Protein AF-A0A150GW60-F1 (afdb_monomer)

Secondary structure (DSSP, 8-state):
------------------------S---------HHHHHHHHHHHTTEE-TT-EETTEEPPPEES-HHHHHHHHHHHHSS-HHHHHHHHHHHHHHTTSHHHH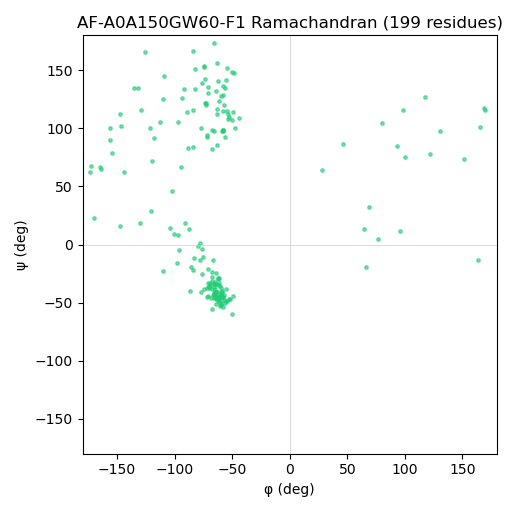HHHHSEEEEPPP------TT------------EEEEEHHHHHHTSHHHHHHHHHHHHHHHHHHHHHTTTT-----------------HHHHHHHHHTT-

Structure (mmCIF, N/CA/C/O backbone):
data_AF-A0A150GW60-F1
#
_entry.id   AF-A0A150GW60-F1
#
loop_
_atom_site.group_PDB
_atom_site.id
_atom_site.type_symbol
_atom_site.label_atom_id
_atom_site.label_alt_id
_atom_site.label_comp_id
_atom_site.label_asym_id
_atom_site.label_entity_id
_atom_site.label_seq_id
_atom_site.pdbx_PDB_ins_code
_atom_site.Cartn_x
_atom_site.Cartn_y
_atom_site.Cartn_z
_atom_site.occupancy
_atom_site.B_iso_or_equiv
_atom_site.auth_seq_id
_atom_site.auth_comp_id
_atom_site.auth_asym_id
_atom_site.auth_atom_id
_atom_site.pdbx_PDB_model_num
ATOM 1 N N . MET A 1 1 ? -28.128 27.487 -3.950 1.00 40.84 1 MET A N 1
ATOM 2 C CA . MET A 1 1 ? -26.676 27.220 -4.011 1.00 40.84 1 MET A CA 1
ATOM 3 C C . MET A 1 1 ? -26.216 27.021 -2.581 1.00 40.84 1 MET A C 1
ATOM 5 O O . MET A 1 1 ? -26.186 27.992 -1.842 1.00 40.84 1 MET A O 1
ATOM 9 N N . ALA A 1 2 ? -26.057 25.766 -2.155 1.00 41.47 2 ALA A N 1
ATOM 10 C CA . ALA A 1 2 ? -25.764 25.421 -0.766 1.00 41.47 2 ALA A CA 1
ATOM 11 C C . ALA A 1 2 ? -24.250 25.292 -0.572 1.00 41.47 2 ALA A C 1
ATOM 13 O O . ALA A 1 2 ? -23.583 24.578 -1.320 1.00 41.47 2 ALA A O 1
ATOM 14 N N . ASP A 1 3 ? -23.749 26.031 0.409 1.00 44.53 3 ASP A N 1
ATOM 15 C CA . ASP A 1 3 ? -22.351 26.166 0.790 1.00 44.53 3 ASP A CA 1
ATOM 16 C C . ASP A 1 3 ? -21.962 25.007 1.724 1.00 44.53 3 ASP A C 1
ATOM 18 O O . ASP A 1 3 ? -22.534 24.847 2.800 1.00 44.53 3 ASP A O 1
ATOM 22 N N . TRP A 1 4 ? -21.042 24.146 1.287 1.00 59.38 4 TRP A N 1
ATOM 23 C CA . TRP A 1 4 ? -20.612 22.929 1.995 1.00 59.38 4 TRP A CA 1
ATOM 24 C C . TRP A 1 4 ? -19.243 23.092 2.677 1.00 59.38 4 TRP A C 1
ATOM 26 O O . TRP A 1 4 ? -18.630 22.109 3.087 1.00 59.38 4 TRP A O 1
ATOM 36 N N . ARG A 1 5 ? -18.741 24.328 2.812 1.00 46.38 5 ARG A N 1
ATOM 37 C CA . ARG A 1 5 ? -17.384 24.608 3.318 1.00 46.38 5 ARG A CA 1
ATOM 38 C C . ARG A 1 5 ? -17.272 24.968 4.804 1.00 46.38 5 ARG A C 1
ATOM 40 O O . ARG A 1 5 ? -16.173 25.272 5.258 1.00 46.38 5 ARG A O 1
ATOM 47 N N . SER A 1 6 ? -18.334 24.862 5.600 1.00 50.84 6 SER A N 1
ATOM 48 C CA . SER A 1 6 ? -18.265 25.137 7.045 1.00 50.84 6 SER A CA 1
ATOM 49 C C . SER A 1 6 ? -18.607 23.902 7.872 1.00 50.84 6 SER A C 1
ATOM 51 O O . SER A 1 6 ? -19.766 23.654 8.185 1.00 50.84 6 SER A O 1
ATOM 53 N N . GLY A 1 7 ? -17.585 23.123 8.236 1.00 43.91 7 GLY A N 1
ATOM 54 C CA . GLY A 1 7 ? -17.763 21.956 9.105 1.00 43.91 7 GLY A CA 1
ATOM 55 C C . GLY A 1 7 ? -16.482 21.297 9.624 1.00 43.91 7 GLY A C 1
ATOM 56 O O . GLY A 1 7 ? -16.523 20.123 9.966 1.00 43.91 7 GLY A O 1
ATOM 57 N N . LEU A 1 8 ? -15.349 22.009 9.674 1.00 45.41 8 LEU A N 1
ATOM 58 C CA . LEU A 1 8 ? -14.100 21.514 10.271 1.00 45.41 8 LEU A CA 1
ATOM 59 C C . LEU A 1 8 ? -13.674 22.415 11.440 1.00 45.41 8 LEU A C 1
ATOM 61 O O . LEU A 1 8 ? -12.713 23.169 11.350 1.00 45.41 8 LEU A O 1
ATOM 65 N N . HIS A 1 9 ? -14.401 22.337 12.552 1.00 46.00 9 HIS A N 1
ATOM 66 C CA . HIS A 1 9 ? -13.887 22.779 13.843 1.00 46.00 9 HIS A CA 1
ATOM 67 C C . HIS A 1 9 ? -14.230 21.737 14.914 1.00 46.00 9 HIS A C 1
ATOM 69 O O . HIS A 1 9 ? -15.361 21.267 14.987 1.00 46.00 9 HIS A O 1
ATOM 75 N N . ASP A 1 10 ? -13.215 21.450 15.733 1.00 41.09 10 ASP A N 1
ATOM 76 C CA . ASP A 1 10 ? -13.235 20.780 17.040 1.00 41.09 10 ASP A CA 1
ATOM 77 C C . ASP A 1 10 ? -13.009 19.249 17.105 1.00 41.09 10 ASP A C 1
ATOM 79 O O . ASP A 1 10 ? -13.932 18.445 17.195 1.00 41.09 10 ASP A O 1
ATOM 83 N N . ILE A 1 11 ? -11.729 18.837 17.134 1.00 44.41 11 ILE A N 1
ATOM 84 C CA . ILE A 1 11 ? -11.274 17.499 17.589 1.00 44.41 11 ILE A CA 1
ATOM 85 C C . ILE A 1 11 ? -10.300 17.649 18.776 1.00 44.41 11 ILE A C 1
ATOM 87 O O . ILE A 1 11 ? -9.401 16.836 18.988 1.00 44.41 11 ILE A O 1
ATOM 91 N N . SER A 1 12 ? -10.456 18.712 19.564 1.00 41.88 12 SER A N 1
ATOM 92 C CA . SER A 1 12 ? -9.551 19.044 20.664 1.00 41.88 12 SER A CA 1
ATOM 93 C C . SER A 1 12 ? -10.139 18.665 22.022 1.00 41.88 12 SER A C 1
ATOM 95 O O . SER A 1 12 ? -10.107 19.491 22.925 1.00 41.88 12 SER A O 1
ATOM 97 N N . ASN A 1 13 ? -10.708 17.462 22.213 1.00 43.09 13 ASN A N 1
ATOM 98 C CA . ASN A 1 13 ? -11.078 17.044 23.578 1.00 43.09 13 ASN A CA 1
ATOM 99 C C . ASN A 1 13 ? -11.394 15.550 23.795 1.00 43.09 13 ASN A C 1
ATOM 101 O O . ASN A 1 13 ? -12.515 15.189 24.137 1.00 43.09 13 ASN A O 1
ATOM 105 N N . LEU A 1 14 ? -10.411 14.655 23.658 1.00 45.16 14 LEU A N 1
ATOM 106 C CA . LEU A 1 14 ? -10.543 13.270 24.142 1.00 45.16 14 LEU A CA 1
ATOM 107 C C . LEU A 1 14 ? -9.213 12.748 24.694 1.00 45.16 14 LEU A C 1
ATOM 109 O O . LEU A 1 14 ? -8.644 11.800 24.160 1.00 45.16 14 LEU A O 1
ATOM 113 N N . ASN A 1 15 ? -8.683 13.358 25.759 1.00 43.19 15 ASN A N 1
ATOM 114 C CA . ASN A 1 15 ? -7.691 12.645 26.565 1.00 43.19 15 ASN A CA 1
ATOM 115 C C . ASN A 1 15 ? -7.622 13.129 28.017 1.00 43.19 15 ASN A C 1
ATOM 117 O O . ASN A 1 15 ? -6.727 13.871 28.411 1.00 43.19 15 ASN A O 1
ATOM 121 N N . ALA A 1 16 ? -8.569 12.678 28.835 1.00 46.50 16 ALA A N 1
ATOM 122 C CA . ALA A 1 16 ? -8.422 12.699 30.283 1.00 46.50 16 ALA A CA 1
ATOM 123 C C . ALA A 1 16 ? -9.326 11.632 30.900 1.00 46.50 16 ALA A C 1
ATOM 125 O O . ALA A 1 16 ? -10.518 11.875 31.034 1.00 46.50 16 ALA A O 1
ATOM 126 N N . ALA A 1 17 ? -8.767 10.472 31.275 1.00 46.84 17 ALA A N 1
ATOM 127 C CA . ALA A 1 17 ? -9.145 9.740 32.493 1.00 46.84 17 ALA A CA 1
ATOM 128 C C . ALA A 1 17 ? -8.559 8.313 32.572 1.00 46.84 17 ALA A C 1
ATOM 130 O O . ALA A 1 17 ? -8.985 7.415 31.863 1.00 46.84 17 ALA A O 1
ATOM 131 N N . HIS A 1 18 ? -7.728 8.116 33.599 1.00 45.38 18 HIS A N 1
ATOM 132 C CA . HIS A 1 18 ? -7.671 6.928 34.465 1.00 45.38 18 HIS A CA 1
ATOM 133 C C . HIS A 1 18 ? -6.933 5.660 33.997 1.00 45.38 18 HIS A C 1
ATOM 135 O O . HIS A 1 18 ? -7.451 4.799 33.300 1.00 45.38 18 HIS A O 1
ATOM 141 N N . GLY A 1 19 ? -5.748 5.480 34.591 1.00 44.97 19 GLY A N 1
ATOM 142 C CA . GLY A 1 19 ? -5.041 4.203 34.673 1.00 44.97 19 GLY A CA 1
ATOM 143 C C . GLY A 1 19 ? -3.795 4.290 35.557 1.00 44.97 19 GLY A C 1
ATOM 144 O O . GLY A 1 19 ? -2.679 4.140 35.073 1.00 44.97 19 GLY A O 1
ATOM 145 N N . ARG A 1 20 ? -3.962 4.586 36.856 1.00 54.19 20 ARG A N 1
ATOM 146 C CA . ARG A 1 20 ? -2.888 4.451 37.858 1.00 54.19 20 ARG A CA 1
ATOM 147 C C . ARG A 1 20 ? -2.658 2.964 38.132 1.00 54.19 20 ARG A C 1
ATOM 149 O O . ARG A 1 20 ? -3.559 2.309 38.643 1.00 54.19 20 ARG A O 1
ATOM 156 N N . GLY A 1 21 ? -1.451 2.454 37.891 1.00 46.94 21 GLY A N 1
ATOM 157 C CA . GLY A 1 21 ? -1.086 1.145 38.427 1.00 46.94 21 GLY A CA 1
ATOM 158 C C . GLY A 1 21 ? 0.155 0.483 37.841 1.00 46.94 21 GLY A C 1
ATOM 159 O O . GLY A 1 21 ? 0.063 -0.233 36.856 1.00 46.94 21 GLY A O 1
ATOM 160 N N . ARG A 1 22 ? 1.246 0.586 38.609 1.00 50.91 22 ARG A N 1
ATOM 161 C CA . ARG A 1 22 ? 2.304 -0.422 38.806 1.00 50.91 22 ARG A CA 1
ATOM 162 C C . ARG A 1 22 ? 3.598 -0.284 37.984 1.00 50.91 22 ARG A C 1
ATOM 164 O O . ARG A 1 22 ? 3.651 -0.360 36.764 1.00 50.91 22 ARG A O 1
ATOM 171 N N . SER A 1 23 ? 4.640 -0.058 38.778 1.00 53.22 23 SER A N 1
ATOM 172 C CA . SER A 1 23 ? 6.052 0.174 38.491 1.00 53.22 23 SER A CA 1
ATOM 173 C C . SER A 1 23 ? 6.803 -1.098 38.077 1.00 53.22 23 SER A C 1
ATOM 175 O O . SER A 1 23 ? 6.468 -2.179 38.558 1.00 53.22 23 SER A O 1
ATOM 177 N N . GLY A 1 24 ? 7.879 -0.926 37.298 1.00 50.19 24 GLY A N 1
ATOM 178 C CA . GLY A 1 24 ? 9.064 -1.785 37.401 1.00 50.19 24 GLY A CA 1
ATOM 179 C C . GLY A 1 24 ? 9.485 -2.525 36.132 1.00 50.19 24 GLY A C 1
ATOM 180 O O . GLY A 1 24 ? 9.279 -3.725 36.022 1.00 50.19 24 GLY A O 1
ATOM 181 N N . GLY A 1 25 ? 10.143 -1.824 35.213 1.00 44.22 25 GLY A N 1
ATOM 182 C CA . GLY A 1 25 ? 10.885 -2.413 34.098 1.00 44.22 25 GLY A CA 1
ATOM 183 C C . GLY A 1 25 ? 11.266 -1.296 33.145 1.00 44.22 25 GLY A C 1
ATOM 184 O O . GLY A 1 25 ? 10.368 -0.610 32.665 1.00 44.22 25 GLY A O 1
ATOM 185 N N . GLY A 1 26 ? 12.566 -1.037 32.971 1.00 50.09 26 GLY A N 1
ATOM 186 C CA . GLY A 1 26 ? 13.096 0.083 32.193 1.00 50.09 26 GLY A CA 1
ATOM 187 C C . GLY A 1 26 ? 12.404 0.186 30.841 1.00 50.09 26 GLY A C 1
ATOM 188 O O . GLY A 1 26 ? 12.702 -0.570 29.923 1.00 50.09 26 GLY A O 1
ATOM 189 N N . LYS A 1 27 ? 11.438 1.102 30.746 1.00 50.84 27 LYS A N 1
ATOM 190 C CA . LYS A 1 27 ? 10.795 1.451 29.492 1.00 50.84 27 LYS A CA 1
ATOM 191 C C . LYS A 1 27 ? 11.846 2.226 28.727 1.00 50.84 27 LYS A C 1
ATOM 193 O O . LYS A 1 27 ? 11.996 3.425 28.948 1.00 50.84 27 LYS A O 1
ATOM 198 N N . SER A 1 28 ? 12.595 1.531 27.879 1.00 56.31 28 SER A N 1
ATOM 199 C CA . SER A 1 28 ? 13.237 2.156 26.734 1.00 56.31 28 SER A CA 1
ATOM 200 C C . SER A 1 28 ? 12.173 3.059 26.123 1.00 56.31 28 SER A C 1
ATOM 202 O O . SER A 1 28 ? 11.141 2.565 25.665 1.00 56.31 28 SER A O 1
ATOM 204 N N . GLN A 1 29 ? 12.342 4.377 26.255 1.00 52.41 29 GLN A N 1
ATOM 205 C CA . GLN A 1 29 ? 11.527 5.357 25.554 1.00 52.41 29 GLN A CA 1
ATOM 206 C C . GLN A 1 29 ? 11.815 5.128 24.077 1.00 52.41 29 GLN A C 1
ATOM 208 O O . GLN A 1 29 ? 12.738 5.702 23.509 1.00 52.41 29 GLN A O 1
ATOM 213 N N . GLN A 1 30 ? 11.090 4.185 23.488 1.00 57.50 30 GLN A N 1
ATOM 214 C CA . GLN A 1 30 ? 11.100 3.973 22.063 1.00 57.50 30 GLN A CA 1
ATOM 215 C C . GLN A 1 30 ? 10.535 5.270 21.494 1.00 57.50 30 GLN A C 1
ATOM 217 O O . GLN A 1 30 ? 9.430 5.681 21.865 1.00 57.50 30 GLN A O 1
ATOM 222 N N . ALA A 1 31 ? 11.361 5.974 20.719 1.00 66.56 31 ALA A N 1
ATOM 223 C CA . ALA A 1 31 ? 10.957 7.197 20.049 1.00 66.56 31 ALA A CA 1
ATOM 224 C C . ALA A 1 31 ? 9.616 6.954 19.335 1.00 66.56 31 ALA A C 1
ATOM 226 O O . ALA A 1 31 ? 9.351 5.818 18.923 1.00 66.56 31 ALA A O 1
ATOM 227 N N . PRO A 1 32 ? 8.745 7.973 19.228 1.00 75.12 32 PRO A N 1
ATOM 228 C CA . PRO A 1 32 ? 7.490 7.821 18.510 1.00 75.12 32 PRO A CA 1
ATOM 229 C C . PRO A 1 32 ? 7.793 7.299 17.103 1.00 75.12 32 PRO A C 1
ATOM 231 O O . PRO A 1 32 ? 8.434 7.987 16.315 1.00 75.12 32 PRO A O 1
ATOM 234 N N . GLN A 1 33 ? 7.378 6.060 16.833 1.00 85.50 33 GLN A N 1
ATOM 235 C CA . GLN A 1 33 ? 7.550 5.420 15.534 1.00 85.50 33 GLN A CA 1
ATOM 236 C C . GLN A 1 33 ? 6.856 6.283 14.483 1.00 85.50 33 GLN A C 1
ATOM 238 O O . GLN A 1 33 ? 5.690 6.658 14.676 1.00 85.50 33 GLN A O 1
ATOM 243 N N . SER A 1 34 ? 7.574 6.610 13.411 1.00 95.38 34 SER A N 1
ATOM 244 C CA . SER A 1 34 ? 7.022 7.380 12.298 1.00 95.38 34 SER A CA 1
ATOM 245 C C . SER A 1 34 ? 5.893 6.604 11.615 1.00 95.38 34 SER A C 1
ATOM 247 O O . SER A 1 34 ? 5.818 5.375 11.689 1.00 95.38 34 SER A O 1
ATOM 249 N N . ASP A 1 35 ? 4.992 7.314 10.941 1.00 96.06 35 ASP A N 1
ATOM 250 C CA . ASP A 1 35 ? 3.859 6.676 10.264 1.00 96.06 35 ASP A CA 1
ATOM 251 C C . ASP A 1 35 ? 4.323 5.777 9.103 1.00 96.06 35 ASP A C 1
ATOM 253 O O . ASP A 1 35 ? 3.775 4.693 8.904 1.00 96.06 35 ASP A O 1
ATOM 257 N N . ALA A 1 36 ? 5.405 6.158 8.414 1.00 95.25 36 ALA A N 1
ATOM 258 C CA . ALA A 1 36 ? 6.066 5.333 7.402 1.00 95.25 36 ALA A CA 1
ATOM 259 C C . ALA A 1 36 ? 6.604 4.013 7.987 1.00 95.25 36 ALA A C 1
ATOM 261 O O . ALA A 1 36 ? 6.326 2.939 7.455 1.00 95.25 36 ALA A O 1
ATOM 262 N N . GLU A 1 37 ? 7.313 4.061 9.120 1.00 95.00 37 GLU A N 1
ATOM 263 C CA . GLU A 1 37 ? 7.794 2.852 9.806 1.00 95.00 37 GLU A CA 1
ATOM 264 C C . GLU A 1 37 ? 6.643 1.986 10.321 1.00 95.00 37 GLU A C 1
ATOM 266 O O . GLU A 1 37 ? 6.761 0.762 10.356 1.00 95.00 37 GLU A O 1
ATOM 271 N N . LEU A 1 38 ? 5.536 2.598 10.751 1.00 95.88 38 LEU A N 1
ATOM 272 C CA . LEU A 1 38 ? 4.338 1.866 11.153 1.00 95.88 38 LEU A CA 1
ATOM 273 C C . LEU A 1 38 ? 3.744 1.105 9.962 1.00 95.88 38 LEU A C 1
ATOM 275 O O . LEU A 1 38 ? 3.407 -0.072 10.097 1.00 95.88 38 LEU A O 1
ATOM 279 N N . PHE A 1 39 ? 3.624 1.765 8.808 1.00 96.88 39 PHE A N 1
ATOM 280 C CA . PHE A 1 39 ? 3.154 1.139 7.577 1.00 96.88 39 PHE A CA 1
ATOM 281 C C . PHE A 1 39 ? 4.037 -0.056 7.189 1.00 96.88 39 PHE A C 1
ATOM 283 O O . PHE A 1 39 ? 3.518 -1.170 7.071 1.00 96.88 39 PHE A O 1
ATOM 290 N N . ILE A 1 40 ? 5.354 0.160 7.084 1.00 95.88 40 ILE A N 1
ATOM 291 C CA . ILE A 1 40 ? 6.339 -0.867 6.707 1.00 95.88 40 ILE A CA 1
ATOM 292 C C . ILE A 1 40 ? 6.311 -2.030 7.705 1.00 95.88 40 ILE A C 1
ATOM 294 O O . ILE A 1 40 ? 6.136 -3.183 7.315 1.00 95.88 40 ILE A O 1
ATOM 298 N N . GLY A 1 41 ? 6.369 -1.737 9.006 1.00 96.12 41 GLY A N 1
ATOM 299 C CA . GLY A 1 41 ? 6.359 -2.768 10.041 1.00 96.12 41 GLY A CA 1
ATOM 300 C C . GLY A 1 41 ? 5.086 -3.620 10.031 1.00 96.12 41 GLY A C 1
ATOM 301 O O . GLY A 1 41 ? 5.143 -4.818 10.303 1.00 96.12 41 GLY A O 1
ATOM 302 N N . MET A 1 42 ? 3.930 -3.044 9.681 1.00 96.88 42 MET A N 1
ATOM 303 C CA . MET A 1 42 ? 2.677 -3.799 9.581 1.00 96.88 42 MET A CA 1
ATOM 304 C C . MET A 1 42 ? 2.597 -4.685 8.334 1.00 96.88 42 MET A C 1
ATOM 306 O O . MET A 1 42 ? 2.086 -5.802 8.430 1.00 96.88 42 MET A O 1
ATOM 310 N N . ILE A 1 43 ? 3.092 -4.238 7.174 1.00 96.94 43 ILE A N 1
ATOM 311 C CA . ILE A 1 43 ? 3.116 -5.098 5.977 1.00 96.94 43 ILE A CA 1
ATOM 312 C C . ILE A 1 43 ? 4.144 -6.228 6.125 1.00 96.94 43 ILE A C 1
ATOM 314 O O . ILE A 1 43 ? 3.853 -7.365 5.751 1.00 96.94 43 ILE A O 1
ATOM 318 N N . GLU A 1 44 ? 5.289 -5.960 6.760 1.00 95.56 44 GLU A N 1
ATOM 319 C CA . GLU A 1 44 ? 6.303 -6.972 7.073 1.00 95.56 44 GLU A CA 1
ATOM 320 C C . GLU A 1 44 ? 5.784 -8.001 8.082 1.00 95.56 44 GLU A C 1
ATOM 322 O O . GLU A 1 44 ? 5.913 -9.208 7.866 1.00 95.56 44 GLU A O 1
ATOM 327 N N . ALA A 1 45 ? 5.095 -7.551 9.137 1.00 95.75 45 ALA A N 1
ATOM 328 C CA . ALA A 1 45 ? 4.406 -8.440 10.075 1.00 95.75 45 ALA A CA 1
ATOM 329 C C . ALA A 1 45 ? 3.291 -9.265 9.401 1.00 95.75 45 ALA A C 1
ATOM 331 O O . ALA A 1 45 ? 2.997 -10.384 9.828 1.00 95.75 45 ALA A O 1
ATOM 332 N N . GLY A 1 46 ? 2.692 -8.732 8.333 1.00 95.69 46 GLY A N 1
ATOM 333 C CA . GLY A 1 46 ? 1.750 -9.432 7.461 1.00 95.69 46 GLY A CA 1
ATOM 334 C C . GLY A 1 46 ? 2.397 -10.419 6.481 1.00 95.69 46 GLY A C 1
ATOM 335 O O . GLY A 1 46 ? 1.672 -11.119 5.775 1.00 95.69 46 GLY A O 1
ATOM 336 N N . GLY A 1 47 ? 3.730 -10.509 6.448 1.00 94.75 47 GLY A N 1
ATOM 337 C CA . GLY A 1 47 ? 4.483 -11.462 5.634 1.00 94.75 47 GLY A CA 1
ATOM 338 C C . GLY A 1 47 ? 4.971 -10.924 4.289 1.00 94.75 47 GLY A C 1
ATOM 339 O O . GLY A 1 47 ? 5.407 -11.729 3.465 1.00 94.75 47 GLY A O 1
ATOM 340 N N . VAL A 1 48 ? 4.903 -9.610 4.051 1.00 95.12 48 VAL A N 1
ATOM 341 C CA . VAL A 1 48 ? 5.556 -8.968 2.898 1.00 95.12 48 VAL A CA 1
ATOM 342 C C . VAL A 1 48 ? 7.056 -8.856 3.167 1.00 95.12 48 VAL A C 1
ATOM 344 O O . VAL A 1 48 ? 7.473 -8.547 4.279 1.00 95.12 48 VAL A O 1
ATOM 347 N N . ARG A 1 49 ? 7.884 -9.118 2.160 1.00 93.06 49 ARG A N 1
ATOM 348 C CA . ARG A 1 49 ? 9.345 -9.042 2.242 1.00 93.06 49 ARG A CA 1
ATOM 349 C C . ARG A 1 49 ? 9.907 -8.137 1.156 1.00 93.06 49 ARG A C 1
ATOM 351 O O . ARG A 1 49 ? 9.236 -7.789 0.186 1.00 93.06 49 ARG A O 1
ATOM 358 N N . CYS A 1 50 ? 11.174 -7.785 1.342 1.00 88.50 50 CYS A N 1
ATOM 359 C CA . CYS A 1 50 ? 11.982 -7.002 0.413 1.00 88.50 50 CYS A CA 1
ATOM 360 C C . CYS A 1 50 ? 11.508 -5.559 0.186 1.00 88.50 50 CYS A C 1
ATOM 362 O O . CYS A 1 50 ? 12.037 -4.915 -0.712 1.00 88.50 50 CYS A O 1
ATOM 364 N N . TRP A 1 51 ? 10.602 -5.004 1.004 1.00 85.81 51 TRP A N 1
ATOM 365 C CA . TRP A 1 51 ? 10.111 -3.627 0.834 1.00 85.81 51 TRP A CA 1
ATOM 366 C C . TRP A 1 51 ? 11.244 -2.590 0.740 1.00 85.81 51 TRP A C 1
ATOM 368 O O . TRP A 1 51 ? 11.270 -1.811 -0.203 1.00 85.81 51 TRP A O 1
ATOM 378 N N . GLY A 1 52 ? 12.235 -2.642 1.634 1.00 79.69 52 GLY A N 1
ATOM 379 C CA . GLY A 1 52 ? 13.397 -1.736 1.623 1.00 79.69 52 GLY A CA 1
ATOM 380 C C . GLY A 1 52 ? 14.688 -2.317 1.037 1.00 79.69 52 GLY A C 1
ATOM 381 O O . GLY A 1 52 ? 15.749 -1.728 1.214 1.00 79.69 52 GLY A O 1
ATOM 382 N N . VAL A 1 53 ? 14.645 -3.499 0.411 1.00 70.88 53 VAL A N 1
ATOM 383 C CA . VAL A 1 53 ? 15.858 -4.163 -0.088 1.00 70.88 53 VAL A CA 1
ATOM 384 C C . VAL A 1 53 ? 16.034 -3.860 -1.571 1.00 70.88 53 VAL A C 1
ATOM 386 O O . VAL A 1 53 ? 15.352 -4.435 -2.422 1.00 70.88 53 VAL A O 1
ATOM 389 N N . GLU A 1 54 ? 16.982 -2.983 -1.877 1.00 71.38 54 GLU A N 1
ATOM 390 C CA . GLU A 1 54 ? 17.497 -2.797 -3.230 1.00 71.38 54 GLU A CA 1
ATOM 391 C C . GLU A 1 54 ? 18.558 -3.864 -3.520 1.00 71.38 54 GLU A C 1
ATOM 393 O O . GLU A 1 54 ? 19.434 -4.135 -2.695 1.00 71.38 54 GLU A O 1
ATOM 398 N N . HIS A 1 55 ? 18.494 -4.499 -4.689 1.00 57.50 55 HIS A N 1
ATOM 399 C CA . HIS A 1 55 ? 19.567 -5.364 -5.180 1.00 57.50 55 HIS A CA 1
ATOM 40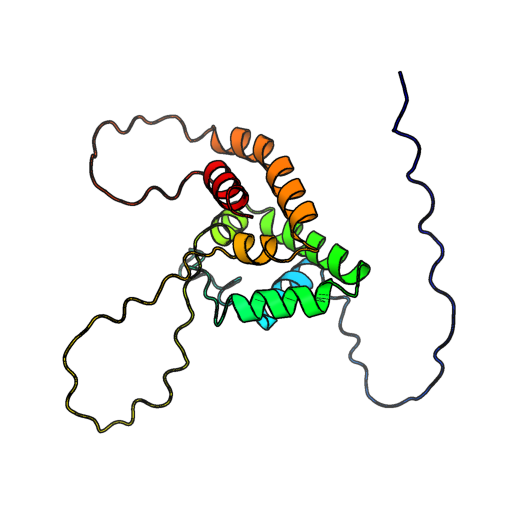0 C C . HIS A 1 55 ? 20.181 -4.702 -6.408 1.00 57.50 55 HIS A C 1
ATOM 402 O O . HIS A 1 55 ? 19.580 -4.675 -7.476 1.00 57.50 55 HIS A O 1
ATOM 408 N N . GLY A 1 56 ? 21.379 -4.135 -6.239 1.00 61.41 56 GLY A N 1
ATOM 409 C CA . GLY A 1 56 ? 22.091 -3.462 -7.329 1.00 61.41 56 GLY A CA 1
ATOM 410 C C . GLY A 1 56 ? 21.442 -2.153 -7.791 1.00 61.41 56 GLY A C 1
ATOM 411 O O . GLY A 1 56 ? 21.511 -1.843 -8.974 1.00 61.41 56 GLY A O 1
ATOM 412 N N . GLY A 1 57 ? 20.796 -1.409 -6.883 1.00 64.44 57 GLY A N 1
ATOM 413 C CA . GLY A 1 57 ? 20.127 -0.137 -7.195 1.00 64.44 57 GLY A CA 1
ATOM 414 C C . GLY A 1 57 ? 18.777 -0.286 -7.902 1.00 64.44 57 GLY A C 1
ATOM 415 O O . GLY A 1 57 ? 18.179 0.711 -8.285 1.00 64.44 57 GLY A O 1
ATOM 416 N N . VAL A 1 58 ? 18.289 -1.519 -8.071 1.00 65.69 58 VAL A N 1
ATOM 417 C CA . VAL A 1 58 ? 16.937 -1.795 -8.556 1.00 65.69 58 VAL A CA 1
ATOM 418 C C . VAL A 1 58 ? 16.127 -2.365 -7.400 1.00 65.69 58 VAL A C 1
ATOM 420 O O . VAL A 1 58 ? 16.521 -3.350 -6.760 1.00 65.69 58 VAL A O 1
ATOM 423 N N . ALA A 1 59 ? 14.987 -1.742 -7.115 1.00 74.44 59 ALA A N 1
ATOM 424 C CA . ALA A 1 59 ? 14.030 -2.265 -6.157 1.00 74.44 59 ALA A CA 1
ATOM 425 C C . ALA A 1 59 ? 13.492 -3.613 -6.675 1.00 74.44 59 ALA A C 1
ATOM 427 O O . ALA A 1 59 ? 12.821 -3.675 -7.704 1.00 74.44 59 ALA A O 1
ATOM 428 N N . GLY A 1 60 ? 13.829 -4.714 -5.993 1.00 79.69 60 GLY A N 1
ATOM 429 C CA . GLY A 1 60 ? 13.462 -6.066 -6.435 1.00 79.69 60 GLY A CA 1
ATOM 430 C C . GLY A 1 60 ? 11.949 -6.323 -6.409 1.00 79.69 60 GLY A C 1
ATOM 431 O O . GLY A 1 60 ? 11.175 -5.527 -5.886 1.00 79.69 60 GLY A O 1
ATOM 432 N N . MET A 1 61 ? 11.477 -7.463 -6.911 1.00 87.44 61 MET A N 1
ATOM 433 C CA . MET A 1 61 ? 10.052 -7.810 -6.790 1.00 87.44 61 MET A CA 1
ATOM 434 C C . MET A 1 61 ? 9.644 -7.948 -5.313 1.00 87.44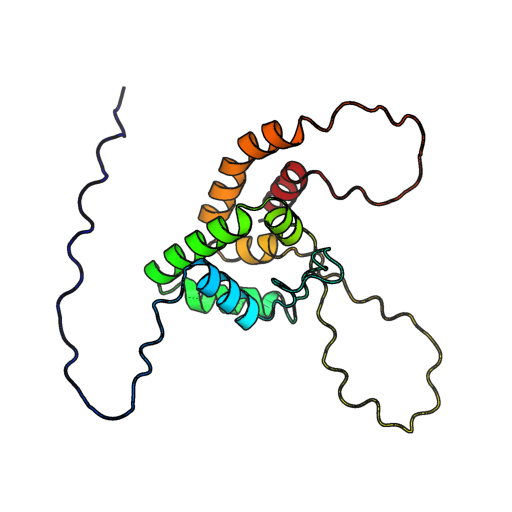 61 MET A C 1
ATOM 436 O O . MET A 1 61 ? 10.417 -8.446 -4.495 1.00 87.44 61 MET A O 1
ATOM 440 N N . LEU A 1 62 ? 8.444 -7.482 -4.955 1.00 93.12 62 LEU A N 1
ATOM 441 C CA . LEU A 1 62 ? 7.902 -7.713 -3.616 1.00 93.12 62 LEU A CA 1
ATOM 442 C C . LEU A 1 62 ? 7.527 -9.182 -3.470 1.00 93.12 62 LEU A C 1
ATOM 444 O O . LEU A 1 62 ? 6.886 -9.752 -4.352 1.00 93.12 62 LEU A O 1
ATOM 448 N N . GLU A 1 63 ? 7.889 -9.776 -2.340 1.00 93.38 63 GLU A N 1
ATOM 449 C CA . GLU A 1 63 ? 7.496 -11.143 -2.014 1.00 93.38 63 GLU A CA 1
ATOM 450 C C . GLU A 1 63 ? 6.477 -11.131 -0.882 1.00 93.38 63 GLU A C 1
ATOM 452 O O . GLU A 1 63 ? 6.567 -10.322 0.040 1.00 93.38 63 GLU A O 1
ATOM 457 N N . VAL A 1 64 ? 5.526 -12.056 -0.913 1.00 94.56 64 VAL A N 1
ATOM 458 C CA . VAL A 1 64 ? 4.550 -12.251 0.157 1.00 94.56 64 VAL A CA 1
ATOM 459 C C . VAL A 1 64 ? 4.470 -13.725 0.524 1.00 94.56 64 VAL A C 1
ATOM 461 O O . VAL A 1 64 ? 4.412 -14.590 -0.347 1.00 94.56 64 VAL A O 1
ATOM 464 N N . VAL A 1 65 ? 4.471 -14.028 1.822 1.00 93.19 65 VAL A N 1
ATOM 465 C CA . VAL A 1 65 ? 4.326 -15.411 2.312 1.00 93.19 65 VAL A CA 1
ATOM 466 C C . VAL A 1 65 ? 2.923 -15.949 2.025 1.00 93.19 65 VAL A C 1
ATOM 468 O O . VAL A 1 65 ? 2.772 -16.987 1.389 1.00 93.19 65 VAL A O 1
ATOM 471 N N . ASP A 1 66 ? 1.891 -15.237 2.483 1.00 93.88 66 ASP A N 1
ATOM 472 C CA . ASP A 1 66 ? 0.489 -15.552 2.202 1.00 93.88 66 ASP A CA 1
ATOM 473 C C . ASP A 1 66 ? -0.330 -14.244 2.120 1.00 93.88 66 ASP A C 1
ATOM 475 O O . ASP A 1 66 ? -0.551 -13.579 3.138 1.00 93.88 66 ASP A O 1
ATOM 479 N N . PRO A 1 67 ? -0.852 -13.865 0.942 1.00 94.25 67 PRO A N 1
ATOM 480 C CA . PRO A 1 67 ? -1.683 -12.670 0.793 1.00 94.25 67 PRO A CA 1
ATOM 481 C C . PRO A 1 67 ? -2.974 -12.727 1.617 1.00 94.25 67 PRO A C 1
ATOM 483 O O . PRO A 1 67 ? -3.505 -11.700 2.037 1.00 94.25 67 PRO A O 1
ATOM 486 N N . ARG A 1 68 ? -3.521 -13.921 1.882 1.00 95.06 68 ARG A N 1
ATOM 487 C CA . ARG A 1 68 ? -4.689 -14.073 2.766 1.00 95.06 68 ARG A CA 1
ATOM 488 C C . ARG A 1 68 ? -4.317 -13.803 4.218 1.00 95.06 68 ARG A C 1
ATOM 490 O O . ARG A 1 68 ? -5.158 -13.321 4.976 1.00 95.06 68 ARG A O 1
ATOM 497 N N . GLN A 1 69 ? -3.095 -14.130 4.628 1.00 95.38 69 GLN A N 1
ATOM 498 C CA . GLN A 1 69 ? -2.582 -13.790 5.951 1.00 95.38 69 GLN A CA 1
ATOM 499 C C . GLN A 1 69 ? -2.387 -12.281 6.086 1.00 95.38 69 GLN A C 1
ATOM 501 O O . GLN A 1 69 ? -2.877 -11.719 7.063 1.00 95.38 69 GLN A O 1
ATOM 506 N N . LEU A 1 70 ? -1.781 -11.626 5.089 1.00 96.88 70 LEU A N 1
ATOM 507 C CA . LEU A 1 70 ? -1.626 -10.169 5.063 1.00 96.88 70 LEU A CA 1
ATOM 508 C C . LEU A 1 70 ? -2.975 -9.459 5.233 1.00 96.88 70 LEU A C 1
ATOM 510 O O . LEU A 1 70 ? -3.122 -8.598 6.096 1.00 96.88 70 LEU A O 1
ATOM 514 N N . ARG A 1 71 ? -3.992 -9.868 4.467 1.00 96.94 71 ARG A N 1
ATOM 515 C CA . ARG A 1 71 ? -5.339 -9.283 4.554 1.00 96.94 71 ARG A CA 1
ATOM 516 C C . ARG A 1 71 ? -5.964 -9.434 5.931 1.00 96.94 71 ARG A C 1
ATOM 518 O O . ARG A 1 71 ? -6.376 -8.441 6.518 1.00 96.94 71 ARG A O 1
ATOM 525 N N . ARG A 1 72 ? -5.973 -10.657 6.473 1.00 97.31 72 ARG A N 1
ATOM 526 C CA . ARG A 1 72 ? -6.493 -10.934 7.823 1.00 97.31 72 ARG A CA 1
ATOM 527 C C . ARG A 1 72 ? -5.733 -10.154 8.896 1.00 97.31 72 ARG A C 1
ATOM 529 O O . ARG A 1 72 ? -6.342 -9.689 9.854 1.00 97.31 72 ARG A O 1
ATOM 536 N N . HIS A 1 73 ? -4.418 -10.002 8.732 1.00 97.50 73 HIS A N 1
ATOM 537 C CA . HIS A 1 73 ? -3.580 -9.222 9.635 1.00 97.50 73 HIS A CA 1
ATOM 538 C C . HIS A 1 73 ? -3.973 -7.739 9.625 1.00 97.50 73 HIS A C 1
ATOM 540 O O . HIS A 1 73 ? -4.233 -7.17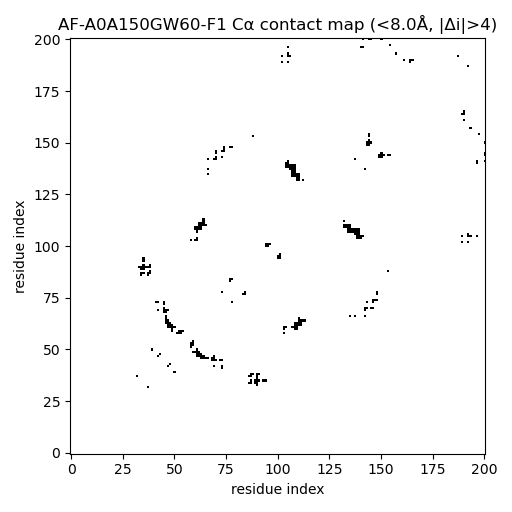0 10.685 1.00 97.50 73 HIS A O 1
ATOM 546 N N . LEU A 1 74 ? -4.069 -7.128 8.440 1.00 97.81 74 LEU A N 1
ATOM 547 C CA . LEU A 1 74 ? -4.460 -5.726 8.296 1.00 97.81 74 LEU A CA 1
ATOM 548 C C . LEU A 1 74 ? -5.891 -5.484 8.785 1.00 97.81 74 LEU A C 1
ATOM 550 O O . LEU A 1 74 ? -6.118 -4.557 9.559 1.00 97.81 74 LEU A O 1
ATOM 554 N N . GLU A 1 75 ? -6.841 -6.336 8.399 1.00 97.12 75 GLU A N 1
ATOM 555 C CA . GLU A 1 75 ? -8.237 -6.230 8.826 1.00 97.12 75 GLU A CA 1
ATOM 556 C C . GLU A 1 75 ? -8.356 -6.319 10.352 1.00 97.12 75 GLU A C 1
ATOM 558 O O . GLU A 1 75 ? -8.871 -5.398 10.983 1.00 97.12 75 GLU A O 1
ATOM 563 N N . GLY A 1 76 ? -7.777 -7.354 10.969 1.00 96.69 76 GLY A N 1
ATOM 564 C CA . GLY A 1 76 ? -7.844 -7.546 12.418 1.00 96.69 76 GLY A CA 1
ATOM 565 C C . GLY A 1 76 ? -7.188 -6.423 13.230 1.00 96.69 76 GLY A C 1
ATOM 566 O O . GLY A 1 76 ? -7.618 -6.147 14.347 1.00 96.69 76 GLY A O 1
ATOM 567 N N . ARG A 1 77 ? -6.161 -5.754 12.689 1.00 96.56 77 ARG A N 1
ATOM 568 C CA . ARG A 1 77 ? -5.458 -4.655 13.376 1.00 96.56 77 ARG A CA 1
ATOM 569 C C . ARG A 1 77 ? -6.119 -3.296 13.158 1.00 96.56 77 ARG A C 1
ATOM 571 O O . ARG A 1 77 ? -6.170 -2.497 14.088 1.00 96.56 77 ARG A O 1
ATOM 578 N N . LEU A 1 78 ? -6.596 -3.022 11.946 1.00 97.56 78 LEU A N 1
ATOM 579 C CA . LEU A 1 78 ? -7.049 -1.689 11.541 1.00 97.56 78 LEU A CA 1
ATOM 580 C C . LEU A 1 78 ? -8.565 -1.511 11.625 1.00 97.56 78 LEU A C 1
ATOM 582 O O . LEU A 1 78 ? -9.040 -0.376 11.605 1.00 97.56 78 LEU A O 1
ATOM 586 N N . GLN A 1 79 ? -9.349 -2.587 11.722 1.00 97.06 79 GLN A N 1
ATOM 587 C CA . GLN A 1 79 ? -10.805 -2.488 11.840 1.00 97.06 79 GLN A CA 1
ATOM 588 C C . GLN A 1 79 ? -11.231 -1.848 13.169 1.00 97.06 79 GLN A C 1
ATOM 590 O O . GLN A 1 79 ? -12.094 -0.969 13.170 1.00 97.06 79 GLN A O 1
ATOM 595 N N . SER A 1 80 ? -10.601 -2.234 14.282 1.00 94.69 80 SER A N 1
ATOM 596 C CA . SER A 1 80 ? -10.986 -1.797 15.632 1.00 94.69 80 SER A CA 1
ATOM 597 C C . SER A 1 80 ? -10.417 -0.442 16.056 1.00 94.69 80 SER A C 1
ATOM 599 O O . SER A 1 80 ? -10.965 0.183 16.959 1.00 94.69 80 SER A O 1
ATOM 601 N N . ASP A 1 81 ? -9.328 0.020 15.438 1.00 97.19 81 ASP A N 1
ATOM 602 C CA . ASP A 1 81 ? -8.621 1.237 15.846 1.00 97.19 81 ASP A CA 1
ATOM 603 C C . ASP A 1 81 ? -8.564 2.254 14.698 1.00 97.19 81 ASP A C 1
ATOM 605 O O . ASP A 1 81 ? -7.756 2.159 13.771 1.00 97.19 81 ASP A O 1
ATOM 609 N N . ALA A 1 82 ? -9.453 3.249 14.759 1.00 97.00 82 ALA A N 1
ATOM 610 C CA . ALA A 1 82 ? -9.534 4.301 13.750 1.00 97.00 82 ALA A CA 1
ATOM 611 C C . ALA A 1 82 ? -8.310 5.232 13.754 1.00 97.00 82 ALA A C 1
ATOM 613 O O . ALA A 1 82 ? -7.930 5.736 12.696 1.00 97.00 82 ALA A O 1
ATOM 614 N N . ALA A 1 83 ? -7.689 5.457 14.918 1.00 97.00 83 ALA A N 1
ATOM 615 C CA . ALA A 1 83 ? -6.513 6.312 1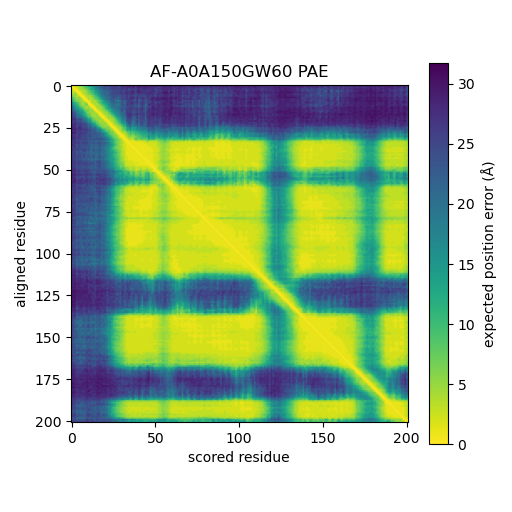5.025 1.00 97.00 83 ALA A CA 1
ATOM 616 C C . ALA A 1 83 ? -5.297 5.623 14.400 1.00 97.00 83 ALA A C 1
ATOM 618 O O . ALA A 1 83 ? -4.596 6.241 13.599 1.00 97.00 83 ALA A O 1
ATOM 619 N N . LEU A 1 84 ? -5.103 4.335 14.697 1.00 96.94 84 LEU A N 1
ATOM 620 C CA . LEU A 1 84 ? -4.070 3.509 14.078 1.00 96.94 84 LEU A CA 1
ATOM 621 C C . LEU A 1 84 ? -4.272 3.400 12.566 1.00 96.94 84 LEU A C 1
ATOM 623 O O . LEU A 1 84 ? -3.320 3.574 11.814 1.00 96.94 84 LEU A O 1
ATOM 627 N N . ARG A 1 85 ? -5.512 3.172 12.113 1.00 98.00 85 ARG A N 1
ATOM 628 C CA . ARG A 1 85 ? -5.850 3.114 10.683 1.00 98.00 85 ARG A CA 1
ATOM 629 C C . ARG A 1 85 ? -5.492 4.397 9.947 1.00 98.00 85 ARG A C 1
ATOM 631 O O . ARG A 1 85 ? -4.913 4.320 8.870 1.00 98.00 85 ARG A O 1
ATOM 638 N N . ARG A 1 86 ? -5.804 5.563 10.516 1.00 98.19 86 ARG A N 1
ATOM 639 C CA . ARG A 1 86 ? -5.430 6.853 9.923 1.00 98.19 86 ARG A CA 1
ATOM 640 C C . ARG A 1 86 ? -3.911 7.000 9.812 1.00 98.19 86 ARG A C 1
ATOM 642 O O . ARG A 1 86 ? -3.435 7.269 8.720 1.00 98.19 86 ARG A O 1
ATOM 649 N N . ARG A 1 87 ? -3.172 6.741 10.895 1.00 97.81 87 ARG A N 1
ATOM 650 C CA . ARG A 1 87 ? -1.699 6.805 10.889 1.00 97.81 87 ARG A CA 1
ATOM 651 C C . ARG A 1 87 ? -1.084 5.840 9.877 1.00 97.81 87 ARG A C 1
ATOM 653 O O . ARG A 1 87 ? -0.162 6.188 9.157 1.00 97.81 87 ARG A O 1
ATOM 660 N N . TRP A 1 88 ? -1.621 4.626 9.785 1.00 98.06 88 TRP A N 1
ATOM 661 C CA . TRP A 1 88 ? -1.169 3.640 8.806 1.00 98.06 88 TRP A CA 1
ATOM 662 C C . TRP A 1 88 ? -1.426 4.100 7.361 1.00 98.06 88 TRP A C 1
ATOM 664 O O . TRP A 1 88 ? -0.562 3.930 6.506 1.00 98.06 88 TRP A O 1
ATOM 674 N N . LEU A 1 89 ? -2.585 4.716 7.088 1.00 98.31 89 LEU A N 1
ATOM 675 C CA . LEU A 1 89 ? -2.898 5.296 5.776 1.00 98.31 89 LEU A CA 1
ATOM 676 C C . LEU A 1 89 ? -1.980 6.476 5.437 1.00 98.31 89 LEU A C 1
ATOM 678 O O . LEU A 1 89 ? -1.532 6.568 4.301 1.00 98.31 89 LEU A O 1
ATOM 682 N N . GLU A 1 90 ? -1.678 7.347 6.401 1.00 98.06 90 GLU A N 1
ATOM 683 C CA . GLU A 1 90 ? -0.701 8.433 6.236 1.00 98.06 90 GLU A CA 1
ATOM 684 C C . GLU A 1 90 ? 0.681 7.861 5.889 1.00 98.06 90 GLU A C 1
ATOM 686 O O . GLU A 1 90 ? 1.288 8.274 4.905 1.00 98.06 90 GLU A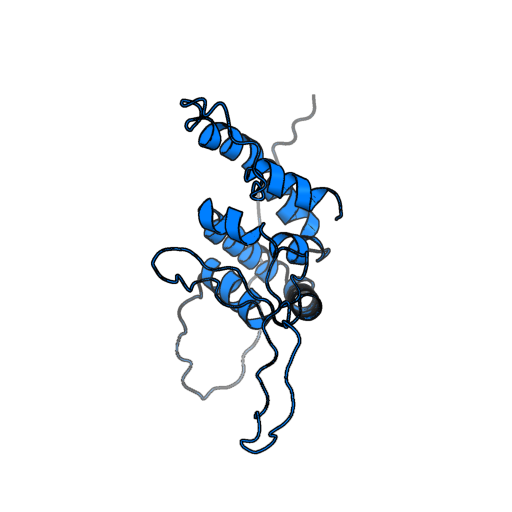 O 1
ATOM 691 N N . GLY A 1 91 ? 1.115 6.813 6.597 1.00 97.50 91 GLY A N 1
ATOM 692 C CA . GLY A 1 91 ? 2.344 6.083 6.291 1.00 97.50 91 GLY A CA 1
ATOM 693 C C . GLY A 1 91 ? 2.386 5.500 4.877 1.00 97.50 91 GLY A C 1
ATOM 694 O O . GLY A 1 91 ? 3.384 5.671 4.181 1.00 97.50 91 GLY A O 1
ATOM 695 N N . LEU A 1 92 ? 1.300 4.862 4.423 1.00 97.44 92 LEU A N 1
ATOM 696 C CA . LEU A 1 92 ? 1.178 4.363 3.046 1.00 97.44 92 LEU A CA 1
ATOM 697 C C . LEU A 1 92 ? 1.364 5.497 2.027 1.00 97.44 92 LEU A C 1
ATOM 699 O O . LEU A 1 92 ? 2.108 5.334 1.063 1.00 97.44 92 LEU A O 1
ATOM 703 N N . GLN A 1 93 ? 0.691 6.632 2.238 1.00 96.88 93 GLN A N 1
ATOM 704 C CA . GLN A 1 93 ? 0.749 7.779 1.329 1.00 96.88 93 GLN A CA 1
ATOM 705 C C . GLN A 1 93 ? 2.143 8.401 1.278 1.00 96.88 93 GLN A C 1
ATOM 707 O O . GLN A 1 93 ? 2.601 8.732 0.190 1.00 96.88 93 GLN A O 1
ATOM 712 N N . THR A 1 94 ? 2.811 8.533 2.429 1.00 96.50 94 THR A N 1
ATOM 713 C CA . THR A 1 94 ? 4.186 9.040 2.520 1.00 96.50 94 THR A CA 1
ATOM 714 C C . THR A 1 94 ? 5.166 8.117 1.809 1.00 96.50 94 THR A C 1
ATOM 716 O O . THR A 1 94 ? 5.999 8.576 1.040 1.00 96.50 94 THR A O 1
ATOM 719 N N . VAL A 1 95 ? 5.073 6.805 2.032 1.00 95.00 95 VAL A N 1
ATOM 720 C CA . VAL A 1 95 ? 6.012 5.857 1.418 1.00 95.00 95 VAL A CA 1
ATOM 721 C C . VAL A 1 95 ? 5.778 5.737 -0.093 1.00 95.00 95 VAL A C 1
ATOM 723 O O . VAL A 1 95 ? 6.733 5.622 -0.850 1.00 95.00 95 VAL A O 1
ATOM 726 N N . CYS A 1 96 ? 4.527 5.807 -0.549 1.00 95.50 96 CYS A N 1
ATOM 727 C CA . CYS A 1 96 ? 4.177 5.777 -1.973 1.00 95.50 96 CYS A CA 1
ATOM 728 C C . CYS A 1 96 ? 4.107 7.177 -2.609 1.00 95.50 96 CYS A C 1
ATOM 730 O O . CYS A 1 96 ? 3.445 7.355 -3.634 1.00 95.50 96 CYS A O 1
ATOM 732 N N . GLU A 1 97 ? 4.713 8.188 -1.983 1.00 93.62 97 GLU A N 1
ATOM 733 C CA . GLU A 1 97 ? 4.896 9.499 -2.607 1.00 93.62 97 GLU A CA 1
ATOM 734 C C . GLU A 1 97 ? 5.914 9.428 -3.746 1.00 93.62 97 GLU A C 1
ATOM 736 O O . GLU A 1 97 ? 5.729 10.089 -4.767 1.00 93.62 97 GLU A O 1
ATOM 741 N N . ASP A 1 98 ? 6.923 8.576 -3.573 1.00 91.00 98 ASP A N 1
ATOM 742 C CA . ASP A 1 98 ? 7.864 8.175 -4.606 1.00 91.00 98 ASP A CA 1
ATOM 743 C C . ASP A 1 98 ? 7.193 7.272 -5.657 1.00 91.00 98 ASP A C 1
ATOM 745 O O . ASP A 1 98 ? 6.511 6.288 -5.332 1.00 91.00 98 ASP A O 1
ATOM 749 N N . LEU A 1 99 ? 7.391 7.617 -6.932 1.00 90.50 99 LEU A N 1
ATOM 750 C CA . LEU A 1 99 ? 6.724 6.961 -8.052 1.00 90.50 99 LEU A CA 1
ATOM 751 C C . LEU A 1 99 ? 7.194 5.518 -8.228 1.00 90.50 99 LEU A C 1
ATOM 753 O O . LEU A 1 99 ? 6.369 4.647 -8.511 1.00 90.50 99 LEU A O 1
ATOM 757 N N . ASP A 1 100 ? 8.483 5.254 -8.020 1.00 90.06 100 ASP A N 1
ATOM 758 C CA . ASP A 1 100 ? 9.058 3.917 -8.156 1.00 90.06 100 ASP A CA 1
ATOM 759 C C . ASP A 1 100 ? 8.496 2.974 -7.090 1.00 90.06 100 ASP A C 1
ATOM 761 O O . ASP A 1 100 ? 8.096 1.841 -7.381 1.00 90.06 100 ASP A O 1
ATOM 765 N N . THR A 1 101 ? 8.362 3.470 -5.861 1.00 92.62 101 THR A N 1
ATOM 766 C CA . THR A 1 101 ? 7.752 2.732 -4.753 1.00 92.62 101 THR A CA 1
ATOM 767 C C . THR A 1 101 ? 6.270 2.445 -5.004 1.00 92.62 101 THR A C 1
ATOM 769 O O . THR A 1 101 ? 5.814 1.312 -4.803 1.00 92.62 101 THR A O 1
ATOM 772 N N . LEU A 1 102 ? 5.509 3.427 -5.502 1.00 94.69 102 LEU A N 1
ATOM 773 C CA . LEU A 1 102 ? 4.111 3.225 -5.890 1.00 94.69 102 LEU A CA 1
ATOM 774 C C . LEU A 1 102 ? 3.985 2.215 -7.039 1.00 94.69 102 LEU A C 1
ATOM 776 O O . LEU A 1 102 ? 3.174 1.289 -6.959 1.00 94.69 102 LEU A O 1
ATOM 780 N N . HIS A 1 103 ? 4.792 2.366 -8.091 1.00 92.62 103 HIS A N 1
ATOM 781 C CA . HIS A 1 103 ? 4.828 1.457 -9.234 1.00 92.62 103 HIS A CA 1
ATOM 782 C C . HIS A 1 103 ? 5.086 0.021 -8.772 1.00 92.62 103 HIS A C 1
ATOM 784 O O . HIS A 1 103 ? 4.315 -0.888 -9.082 1.00 92.62 103 HIS A O 1
ATOM 790 N N . ARG A 1 104 ? 6.097 -0.173 -7.926 1.00 93.06 104 ARG A N 1
ATOM 791 C CA . ARG A 1 104 ? 6.432 -1.467 -7.336 1.00 93.06 104 ARG A CA 1
ATOM 792 C C . ARG A 1 104 ? 5.284 -2.072 -6.526 1.00 93.06 104 ARG A C 1
ATOM 794 O O . ARG A 1 104 ? 5.035 -3.271 -6.633 1.00 93.06 104 ARG A O 1
ATOM 801 N N . ALA A 1 105 ? 4.564 -1.270 -5.742 1.00 95.56 105 ALA A N 1
ATOM 802 C CA . ALA A 1 105 ? 3.421 -1.738 -4.955 1.00 95.56 105 ALA A CA 1
ATOM 803 C C . ALA A 1 105 ? 2.217 -2.168 -5.821 1.00 95.56 105 ALA A C 1
ATOM 805 O O . ALA A 1 105 ? 1.377 -2.956 -5.368 1.00 95.56 105 ALA A O 1
ATOM 806 N N . LEU A 1 106 ? 2.125 -1.650 -7.051 1.00 95.00 106 LEU A N 1
ATOM 807 C CA . LEU A 1 106 ? 1.084 -1.969 -8.032 1.00 95.00 106 LEU A CA 1
ATOM 808 C C . LEU A 1 106 ? 1.399 -3.216 -8.871 1.00 95.00 106 LEU A C 1
ATOM 810 O O . LEU A 1 106 ? 0.480 -3.797 -9.456 1.00 95.00 106 LEU A O 1
ATOM 814 N N . LEU A 1 107 ? 2.663 -3.641 -8.930 1.00 93.56 107 LEU A N 1
ATOM 815 C CA . LEU A 1 107 ? 3.065 -4.848 -9.646 1.00 93.56 107 LEU A CA 1
ATOM 816 C C . LEU A 1 107 ? 2.654 -6.127 -8.890 1.00 93.56 107 LEU A C 1
ATOM 818 O O . LEU A 1 107 ? 2.531 -6.115 -7.660 1.00 93.56 107 LEU A O 1
ATOM 822 N N . PRO A 1 108 ? 2.436 -7.251 -9.602 1.00 93.00 108 PRO A N 1
ATOM 823 C CA . PRO A 1 108 ? 2.173 -8.540 -8.970 1.00 93.00 108 PRO A CA 1
ATOM 824 C C . PRO A 1 108 ? 3.306 -8.955 -8.026 1.00 93.00 108 PRO A C 1
ATOM 826 O O . PRO A 1 108 ? 4.482 -8.864 -8.374 1.00 93.00 108 PRO A O 1
ATOM 829 N N . MET A 1 109 ? 2.950 -9.460 -6.846 1.00 93.50 109 MET A N 1
ATOM 830 C CA . MET A 1 109 ? 3.928 -9.970 -5.885 1.00 93.50 109 MET A CA 1
ATOM 831 C C . MET A 1 109 ? 4.348 -11.411 -6.214 1.00 93.50 109 MET A C 1
ATOM 833 O O . MET A 1 109 ? 3.565 -12.218 -6.734 1.00 93.50 109 MET A O 1
ATOM 837 N N . ALA A 1 110 ? 5.579 -11.758 -5.841 1.00 92.00 110 ALA A N 1
ATOM 838 C CA . ALA A 1 110 ? 6.042 -13.139 -5.768 1.00 92.00 110 ALA A CA 1
ATOM 839 C C . ALA A 1 110 ? 5.426 -13.829 -4.555 1.00 92.00 110 ALA A C 1
ATOM 841 O O . ALA A 1 110 ? 5.349 -13.234 -3.479 1.00 92.00 110 ALA A O 1
ATOM 842 N N . LEU A 1 111 ? 5.076 -15.106 -4.679 1.00 89.50 111 LEU A N 1
ATOM 843 C CA . LEU A 1 111 ? 4.934 -15.932 -3.487 1.00 89.50 111 LEU A CA 1
ATOM 844 C C . LEU A 1 111 ? 6.329 -16.253 -2.954 1.00 89.50 111 LEU A C 1
ATOM 846 O O . LEU A 1 111 ? 7.151 -16.830 -3.668 1.00 89.50 111 LEU A O 1
ATOM 850 N N . ALA A 1 112 ? 6.588 -15.872 -1.704 1.00 87.12 112 ALA A N 1
ATOM 851 C CA . ALA A 1 112 ? 7.830 -16.219 -1.037 1.00 87.12 112 ALA A CA 1
ATOM 852 C C . ALA A 1 112 ? 7.933 -17.746 -0.984 1.00 87.12 112 ALA A C 1
ATOM 854 O O . ALA A 1 112 ? 7.006 -18.424 -0.528 1.00 87.12 112 ALA A O 1
ATOM 855 N N . ALA A 1 113 ? 9.057 -18.292 -1.449 1.00 81.56 113 ALA A N 1
ATOM 856 C CA . ALA A 1 113 ? 9.281 -19.725 -1.360 1.00 81.56 113 ALA A CA 1
ATOM 857 C C . ALA A 1 113 ? 9.168 -20.153 0.115 1.00 81.56 113 ALA A C 1
ATOM 859 O O . ALA A 1 113 ? 9.721 -19.472 0.995 1.00 81.56 113 ALA A O 1
ATOM 860 N N . PRO A 1 114 ? 8.454 -21.255 0.418 1.00 75.25 114 PRO A N 1
ATOM 861 C CA . PRO A 1 114 ? 8.470 -21.794 1.767 1.00 75.25 114 PRO A CA 1
ATOM 862 C C . PRO A 1 114 ? 9.933 -22.041 2.153 1.00 75.25 114 PRO A C 1
ATOM 864 O O . PRO A 1 114 ? 10.718 -22.444 1.289 1.00 75.25 114 PRO A O 1
ATOM 867 N N . PRO A 1 115 ? 10.330 -21.785 3.414 1.00 70.00 115 PRO A N 1
ATOM 868 C CA . PRO A 1 115 ? 11.686 -22.085 3.843 1.00 70.00 115 PRO A CA 1
ATOM 869 C C . PRO A 1 115 ? 11.927 -23.558 3.535 1.00 70.00 115 PRO A C 1
ATOM 871 O O . PRO A 1 115 ? 11.209 -24.408 4.057 1.00 70.00 115 PRO A O 1
ATOM 874 N N . SER A 1 116 ? 12.859 -23.849 2.626 1.00 63.16 116 SER A N 1
ATOM 875 C CA . SER A 1 116 ? 13.168 -25.212 2.210 1.00 63.16 116 SER A CA 1
ATOM 876 C C . SER A 1 116 ? 13.591 -25.986 3.450 1.00 63.16 116 SER A C 1
ATOM 878 O O . SER A 1 116 ? 14.716 -25.845 3.931 1.00 63.16 116 SER A O 1
ATOM 880 N N . VAL A 1 117 ? 12.655 -26.735 4.032 1.00 58.59 117 VAL A N 1
ATOM 881 C CA . VAL A 1 117 ? 12.871 -27.475 5.269 1.00 58.59 117 VAL A CA 1
ATOM 882 C C . VAL A 1 117 ? 13.781 -28.634 4.905 1.00 58.59 117 VAL A C 1
ATOM 884 O O . VAL A 1 117 ? 13.312 -29.652 4.416 1.00 58.59 117 VAL A O 1
ATOM 887 N N . GLY A 1 118 ? 15.088 -28.420 5.050 1.00 51.88 118 GLY A N 1
ATOM 888 C CA . GLY A 1 118 ? 16.128 -29.432 4.932 1.00 51.88 118 GLY A CA 1
ATOM 889 C C . GLY A 1 118 ? 15.975 -30.339 3.717 1.00 51.88 118 GLY A C 1
ATOM 890 O O . GLY A 1 118 ? 15.477 -31.456 3.838 1.00 51.88 118 GLY A O 1
ATOM 891 N N . SER A 1 119 ? 16.513 -29.919 2.571 1.00 50.09 119 SER A N 1
ATOM 892 C CA . SER A 1 119 ? 17.022 -30.884 1.598 1.00 50.09 119 SER A CA 1
ATOM 893 C C . SER A 1 119 ? 18.056 -31.736 2.332 1.00 50.09 119 SER A C 1
ATOM 895 O O . SER A 1 119 ? 19.207 -31.333 2.491 1.00 50.09 119 SER A O 1
ATOM 897 N N . VAL A 1 120 ? 17.621 -32.865 2.886 1.00 59.41 120 VAL A N 1
ATOM 898 C CA . VAL A 1 120 ? 18.499 -33.821 3.551 1.00 59.41 120 VAL A CA 1
ATOM 899 C C . VAL A 1 120 ? 19.549 -34.227 2.514 1.00 59.41 120 VAL A C 1
ATOM 901 O O . VAL A 1 120 ? 19.170 -34.711 1.440 1.00 59.41 120 VAL A O 1
ATOM 904 N N . PRO A 1 121 ? 20.848 -33.999 2.769 1.00 52.62 121 PRO A N 1
ATOM 905 C CA . PRO A 1 121 ? 21.896 -34.378 1.835 1.00 52.62 121 PRO A CA 1
ATOM 906 C C . PRO A 1 121 ? 21.935 -35.908 1.774 1.00 52.62 121 PRO A C 1
ATOM 908 O O . PRO A 1 121 ? 22.463 -36.560 2.669 1.00 52.62 121 PRO A O 1
ATOM 911 N N . GLY A 1 122 ? 21.300 -36.492 0.757 1.00 56.56 122 GLY A N 1
ATOM 912 C CA . GLY A 1 122 ? 21.251 -37.948 0.598 1.00 56.56 122 GLY A CA 1
ATOM 913 C C . GLY A 1 122 ? 20.195 -38.499 -0.359 1.00 56.56 122 GLY A C 1
ATOM 914 O O . GLY A 1 122 ? 20.301 -39.660 -0.743 1.00 56.56 122 GLY A O 1
ATOM 915 N N . SER A 1 123 ? 19.202 -37.716 -0.792 1.00 49.25 123 SER A N 1
ATOM 916 C CA . SER A 1 123 ? 18.207 -38.210 -1.757 1.00 49.25 123 SER A CA 1
ATOM 917 C C . SER A 1 123 ? 18.678 -37.981 -3.199 1.00 49.25 123 SER A C 1
ATOM 919 O O . SER A 1 123 ? 18.361 -36.983 -3.843 1.00 49.25 123 SER A O 1
ATOM 921 N N . ALA A 1 124 ? 19.513 -38.898 -3.688 1.00 58.41 124 ALA A N 1
ATOM 922 C CA . ALA A 1 124 ? 19.920 -38.968 -5.085 1.00 58.41 124 ALA A CA 1
ATOM 923 C C . ALA A 1 124 ? 18.782 -39.581 -5.919 1.00 58.41 124 ALA A C 1
ATOM 925 O O . ALA A 1 124 ? 18.607 -40.796 -5.930 1.00 58.41 124 ALA A O 1
ATOM 926 N N . GLY A 1 125 ? 18.001 -38.751 -6.611 1.00 52.53 125 GLY A N 1
ATOM 927 C CA . GLY A 1 125 ? 17.019 -39.243 -7.582 1.00 52.53 125 GLY A CA 1
ATOM 928 C C . GLY A 1 125 ? 15.814 -38.331 -7.754 1.00 52.53 125 GLY A C 1
ATOM 929 O O . GLY A 1 125 ? 14.726 -38.652 -7.296 1.00 52.53 125 GLY A O 1
ATOM 930 N N . GLY A 1 126 ? 15.997 -37.199 -8.431 1.00 52.91 126 GLY A N 1
ATOM 931 C CA . GLY A 1 126 ? 14.903 -36.288 -8.757 1.00 52.91 126 GLY A CA 1
ATOM 932 C C . GLY A 1 126 ? 15.308 -35.299 -9.839 1.00 52.91 126 GLY A C 1
ATOM 933 O O . GLY A 1 126 ? 15.441 -34.109 -9.580 1.00 52.91 126 GLY A O 1
ATOM 934 N N . MET A 1 127 ? 15.575 -35.799 -11.047 1.00 53.34 127 MET A N 1
ATOM 935 C CA . MET A 1 127 ? 15.679 -34.949 -12.230 1.00 53.34 127 MET A CA 1
ATOM 936 C C . MET A 1 127 ? 14.280 -34.478 -12.629 1.00 53.34 127 MET A C 1
ATOM 938 O O . MET A 1 127 ? 13.432 -35.295 -12.973 1.00 53.34 127 MET A O 1
ATOM 942 N N . GLY A 1 128 ? 14.096 -33.161 -12.675 1.00 47.38 128 GLY A N 1
ATOM 943 C CA . GLY A 1 128 ? 13.176 -32.541 -13.622 1.00 47.38 128 GLY A CA 1
ATOM 944 C C . GLY A 1 128 ? 11.997 -31.795 -13.011 1.00 47.38 128 GLY A C 1
ATOM 945 O O . GLY A 1 128 ? 11.193 -32.352 -12.274 1.00 47.38 128 GLY A O 1
ATOM 946 N N . GLY A 1 129 ? 11.858 -30.543 -13.440 1.00 45.31 129 GLY A N 1
ATOM 947 C CA . GLY A 1 129 ? 10.587 -29.827 -13.423 1.00 45.31 129 GLY A CA 1
ATOM 948 C C . GLY A 1 129 ? 10.718 -28.460 -12.787 1.00 45.31 129 GLY A C 1
ATOM 949 O O . GLY A 1 129 ? 10.706 -28.351 -11.568 1.00 45.31 129 GLY A O 1
ATOM 950 N N . GLY A 1 130 ? 10.857 -27.427 -13.621 1.00 47.25 130 GLY A N 1
ATOM 951 C CA . GLY A 1 130 ? 10.977 -26.039 -13.196 1.00 47.25 130 GLY A CA 1
ATOM 952 C C . GLY A 1 130 ? 9.888 -25.665 -12.199 1.00 47.25 130 GLY A C 1
ATOM 953 O O . GLY A 1 130 ? 8.706 -25.627 -12.538 1.00 47.25 130 GLY A O 1
ATOM 954 N N . GLY A 1 131 ? 10.305 -25.386 -10.965 1.00 45.94 131 GLY A N 1
ATOM 955 C CA . GLY A 1 131 ? 9.467 -24.739 -9.972 1.00 45.94 131 GLY A CA 1
ATOM 956 C C . GLY A 1 131 ? 9.217 -23.311 -10.427 1.00 45.94 131 GLY A C 1
ATOM 957 O O . GLY A 1 131 ? 9.932 -22.401 -10.019 1.00 45.94 131 GLY A O 1
ATOM 958 N N . GLY A 1 132 ? 8.240 -23.133 -11.317 1.00 46.78 132 GLY A N 1
ATOM 959 C CA . GLY A 1 132 ? 7.653 -21.835 -11.599 1.00 46.78 132 GLY A CA 1
ATOM 960 C C . GLY A 1 132 ? 7.110 -21.304 -10.284 1.00 46.78 132 GLY A C 1
ATOM 961 O O . GLY A 1 132 ? 6.050 -21.740 -9.837 1.00 46.78 132 GLY A O 1
ATOM 962 N N . GLY A 1 133 ? 7.886 -20.439 -9.627 1.00 54.06 133 GLY A N 1
ATOM 963 C CA . GLY A 1 133 ? 7.452 -19.722 -8.440 1.00 54.06 133 GLY A CA 1
ATOM 964 C C . GLY A 1 133 ? 6.137 -19.045 -8.785 1.00 54.06 133 GLY A C 1
ATOM 965 O O . GLY A 1 133 ? 6.105 -18.170 -9.648 1.00 54.06 133 GLY A O 1
ATOM 966 N N . GLY A 1 134 ? 5.042 -19.534 -8.202 1.00 57.38 134 GLY A N 1
ATOM 967 C CA . GLY A 1 134 ? 3.711 -19.052 -8.532 1.00 57.38 134 GLY A CA 1
ATOM 968 C C . GLY A 1 134 ? 3.655 -17.553 -8.276 1.00 57.38 134 GLY A C 1
ATOM 969 O O . GLY A 1 134 ? 3.801 -17.115 -7.136 1.00 57.38 134 GLY A O 1
ATOM 970 N N . SER A 1 135 ? 3.475 -16.754 -9.328 1.00 64.81 135 SER A N 1
ATOM 971 C CA . SER A 1 135 ? 3.095 -15.359 -9.136 1.00 64.81 135 SER A CA 1
ATOM 972 C C . SER A 1 135 ? 1.721 -15.363 -8.486 1.00 64.81 135 SER A C 1
ATOM 974 O O . SER A 1 135 ? 0.817 -16.073 -8.934 1.00 64.81 135 SER A O 1
ATOM 976 N N . CYS A 1 136 ? 1.556 -14.583 -7.422 1.00 71.19 136 CYS A N 1
ATOM 977 C CA . CYS A 1 136 ? 0.278 -14.518 -6.736 1.00 71.19 136 CYS A CA 1
ATOM 978 C C . CYS A 1 136 ? -0.820 -13.879 -7.612 1.00 71.19 136 CYS A C 1
ATOM 980 O O . CYS A 1 136 ? -1.996 -13.933 -7.262 1.00 71.19 136 CYS A O 1
ATOM 982 N N . GLY A 1 137 ? -0.471 -13.228 -8.728 1.00 83.38 137 GLY A N 1
ATOM 983 C CA . GLY A 1 137 ? -1.396 -12.428 -9.541 1.00 83.38 137 GLY A CA 1
ATOM 984 C C . GLY A 1 137 ? -1.930 -11.171 -8.831 1.00 83.38 137 GLY A C 1
ATOM 985 O O . GLY A 1 137 ? -2.373 -10.235 -9.494 1.00 83.38 137 GLY A O 1
ATOM 986 N N . ASP A 1 138 ? -1.850 -11.124 -7.500 1.00 91.00 138 ASP A N 1
ATOM 987 C CA . ASP A 1 138 ? -2.212 -9.993 -6.659 1.00 91.00 138 ASP A CA 1
ATOM 988 C C . ASP A 1 138 ? -0.999 -9.092 -6.397 1.00 91.00 138 ASP A C 1
ATOM 990 O O . ASP A 1 138 ? 0.092 -9.550 -6.045 1.00 91.00 138 ASP A O 1
ATOM 994 N N . SER A 1 139 ? -1.216 -7.787 -6.548 1.00 95.38 139 SER A N 1
ATOM 995 C CA . SER A 1 139 ? -0.300 -6.738 -6.100 1.00 95.38 139 SER A CA 1
ATOM 996 C C . SER A 1 139 ? -0.519 -6.420 -4.618 1.00 95.38 139 SER A C 1
ATOM 998 O O . SER A 1 139 ? -1.541 -6.803 -4.028 1.00 95.38 139 SER A O 1
ATOM 1000 N N . LEU A 1 140 ? 0.411 -5.686 -3.999 1.00 96.44 140 LEU A N 1
ATOM 1001 C CA . LEU A 1 140 ? 0.232 -5.233 -2.618 1.00 96.44 140 LEU A CA 1
ATOM 1002 C C . LEU A 1 140 ? -0.998 -4.325 -2.502 1.00 96.44 140 LEU A C 1
ATOM 1004 O O . LEU A 1 140 ? -1.832 -4.519 -1.615 1.00 96.44 140 LEU A O 1
ATOM 1008 N N . ILE A 1 141 ? -1.139 -3.371 -3.426 1.00 97.19 141 ILE A N 1
ATOM 1009 C CA . ILE A 1 141 ? -2.285 -2.457 -3.460 1.00 97.19 141 ILE A CA 1
ATOM 1010 C C . ILE A 1 141 ? -3.597 -3.232 -3.593 1.00 97.19 141 ILE A C 1
ATOM 1012 O O . ILE A 1 141 ? -4.556 -2.926 -2.888 1.00 97.19 141 ILE A O 1
ATOM 1016 N N . ARG A 1 142 ? -3.643 -4.289 -4.413 1.00 96.06 142 ARG A N 1
ATOM 1017 C CA . ARG A 1 142 ? -4.835 -5.141 -4.531 1.00 96.06 142 ARG A CA 1
ATOM 1018 C C . ARG A 1 142 ? -5.168 -5.864 -3.231 1.00 96.06 142 ARG A C 1
ATOM 1020 O O . ARG A 1 142 ? -6.334 -5.923 -2.841 1.00 96.06 142 ARG A O 1
ATOM 1027 N N . CYS A 1 143 ? -4.155 -6.368 -2.527 1.00 96.25 143 CYS A N 1
ATOM 1028 C CA . CYS A 1 143 ? -4.348 -6.971 -1.210 1.00 96.25 143 CYS A CA 1
ATOM 1029 C C . CYS A 1 143 ? -4.939 -5.960 -0.219 1.00 96.25 143 CYS A C 1
ATOM 1031 O O . CYS A 1 143 ? -5.912 -6.281 0.463 1.00 96.25 143 CYS A O 1
ATOM 1033 N N . ILE A 1 144 ? -4.410 -4.734 -0.187 1.00 97.19 144 ILE A N 1
ATOM 1034 C CA . ILE A 1 144 ? -4.895 -3.648 0.677 1.00 97.19 144 ILE A CA 1
ATOM 1035 C C . ILE A 1 144 ? -6.332 -3.246 0.317 1.00 97.19 144 ILE A C 1
ATOM 1037 O O . ILE A 1 144 ? -7.169 -3.128 1.208 1.00 97.19 144 ILE A O 1
ATOM 1041 N N . LEU A 1 145 ? -6.645 -3.084 -0.973 1.00 97.50 145 LEU A N 1
ATOM 1042 C CA . LEU A 1 145 ? -7.980 -2.693 -1.440 1.00 97.50 145 LEU A CA 1
ATOM 1043 C C . LEU A 1 145 ? -9.057 -3.731 -1.114 1.00 97.50 145 LEU A C 1
ATOM 1045 O O . LEU A 1 145 ? -10.220 -3.374 -0.980 1.00 97.50 145 LEU A O 1
ATOM 1049 N N . SER A 1 146 ? -8.686 -4.999 -0.943 1.00 96.44 146 SER A N 1
ATOM 1050 C CA . SER A 1 146 ? -9.635 -6.032 -0.515 1.00 96.44 146 SER A CA 1
ATOM 1051 C C . SER A 1 146 ? -9.928 -6.042 0.994 1.00 96.44 146 SER A C 1
ATOM 1053 O O . SER A 1 146 ? -10.736 -6.847 1.452 1.00 96.44 146 SER A O 1
ATOM 1055 N N . VAL A 1 147 ? -9.299 -5.157 1.778 1.00 97.00 147 VAL A N 1
ATOM 1056 C CA . VAL A 1 147 ? -9.650 -4.921 3.184 1.00 97.00 147 VAL A CA 1
ATOM 1057 C C . VAL A 1 147 ? -10.715 -3.825 3.242 1.00 97.00 147 VAL A C 1
ATOM 1059 O O . VAL A 1 147 ? -10.443 -2.664 2.935 1.00 97.00 147 VAL A O 1
ATOM 1062 N N . ALA A 1 148 ? -11.926 -4.173 3.685 1.00 96.69 148 ALA A N 1
ATOM 1063 C CA . ALA A 1 148 ? -13.104 -3.304 3.588 1.00 96.69 148 ALA A CA 1
ATOM 1064 C C . ALA A 1 148 ? -12.916 -1.910 4.221 1.00 96.69 148 ALA A C 1
ATOM 1066 O O . ALA A 1 148 ? -13.361 -0.907 3.668 1.00 96.69 148 ALA A O 1
ATOM 1067 N N . CYS A 1 149 ? -12.221 -1.813 5.362 1.00 97.06 149 CYS A N 1
ATOM 1068 C CA . CYS A 1 149 ? -11.986 -0.528 6.031 1.00 97.06 149 CYS A CA 1
ATOM 1069 C C . CYS A 1 149 ? -10.919 0.355 5.351 1.00 97.06 149 CYS A C 1
ATOM 1071 O O . CYS A 1 149 ? -10.788 1.525 5.716 1.00 97.06 149 CYS A O 1
ATOM 1073 N N . LEU A 1 150 ? -10.172 -0.185 4.382 1.00 97.75 150 LEU A N 1
ATOM 1074 C CA . LEU A 1 150 ? -9.117 0.505 3.633 1.00 97.75 150 LEU A CA 1
ATOM 1075 C C . LEU A 1 150 ? -9.503 0.770 2.175 1.00 97.75 150 LEU A C 1
ATOM 1077 O O . LEU A 1 150 ? -8.963 1.697 1.577 1.00 97.75 150 LEU A O 1
ATOM 1081 N N . GLN A 1 151 ? -10.444 0.005 1.616 1.00 96.50 151 GLN A N 1
ATOM 1082 C CA . GLN A 1 151 ? -10.841 0.084 0.210 1.00 96.50 151 GLN A CA 1
ATOM 1083 C C . GLN A 1 151 ? -11.156 1.519 -0.233 1.00 96.50 151 GLN A C 1
ATOM 1085 O O . GLN A 1 151 ? -10.484 2.058 -1.108 1.00 96.50 151 GLN A O 1
ATOM 1090 N N . THR A 1 152 ? -12.136 2.165 0.404 1.00 97.62 152 THR A N 1
ATOM 1091 C CA . THR A 1 152 ? -12.566 3.526 0.050 1.00 97.62 152 THR A CA 1
ATOM 1092 C C . THR A 1 152 ? -11.456 4.575 0.186 1.00 97.62 152 THR A C 1
ATOM 1094 O O . THR A 1 152 ? -11.226 5.297 -0.787 1.00 97.62 152 THR A O 1
ATOM 1097 N N . PRO A 1 153 ? -10.749 4.709 1.332 1.00 97.81 153 PRO A N 1
ATOM 1098 C CA . PRO A 1 153 ? -9.715 5.735 1.461 1.00 97.81 153 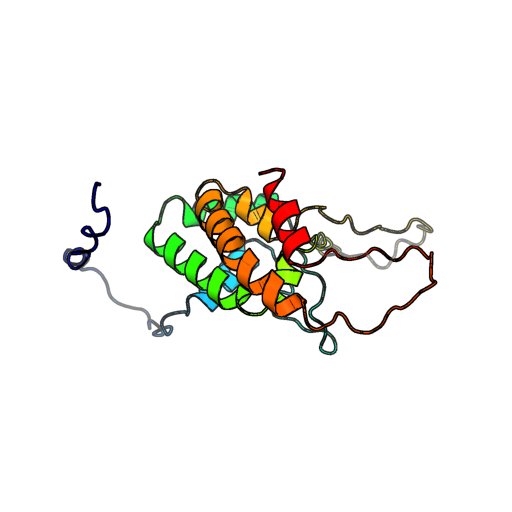PRO A CA 1
ATOM 1099 C C . PRO A 1 153 ? -8.535 5.515 0.507 1.00 97.81 153 PRO A C 1
ATOM 1101 O O . PRO A 1 153 ? -8.042 6.484 -0.066 1.00 97.81 153 PRO A O 1
ATOM 1104 N N . VAL A 1 154 ? -8.113 4.266 0.282 1.00 97.69 154 VAL A N 1
ATOM 1105 C CA . VAL A 1 154 ? -7.000 3.963 -0.631 1.00 97.69 154 VAL A CA 1
ATOM 1106 C C . VAL A 1 154 ? -7.411 4.190 -2.085 1.00 97.69 154 VAL A C 1
ATOM 1108 O O . VAL A 1 154 ? -6.679 4.848 -2.818 1.00 97.69 154 VAL A O 1
ATOM 1111 N N . ALA A 1 155 ? -8.599 3.738 -2.500 1.00 97.50 155 ALA A N 1
ATOM 1112 C CA . ALA A 1 155 ? -9.106 3.984 -3.850 1.00 97.50 155 ALA A CA 1
ATOM 1113 C C . ALA A 1 155 ? -9.259 5.486 -4.138 1.00 97.50 155 ALA A C 1
ATOM 1115 O O . ALA A 1 155 ? -8.832 5.959 -5.189 1.00 97.50 155 ALA A O 1
ATOM 1116 N N . SER A 1 156 ? -9.812 6.250 -3.189 1.00 97.81 156 SER A N 1
ATOM 1117 C CA . SER A 1 156 ? -9.944 7.704 -3.319 1.00 97.81 156 SER A CA 1
ATOM 1118 C C . SER A 1 156 ? -8.586 8.385 -3.474 1.00 97.81 156 SER A C 1
ATOM 1120 O O . SER A 1 156 ? -8.436 9.250 -4.333 1.00 97.81 156 SER A O 1
ATOM 1122 N N . TRP A 1 157 ? -7.597 8.001 -2.664 1.00 97.31 157 TRP A N 1
ATOM 1123 C CA . TRP A 1 157 ? -6.248 8.559 -2.746 1.00 97.31 157 TRP A CA 1
ATOM 1124 C C . TRP A 1 157 ? -5.572 8.239 -4.089 1.00 97.31 157 TRP A C 1
ATOM 1126 O O . TRP A 1 157 ? -5.046 9.143 -4.739 1.00 97.31 157 TRP A O 1
ATOM 1136 N N . LEU A 1 158 ? -5.660 6.991 -4.560 1.00 96.56 158 LEU A N 1
ATOM 1137 C CA . LEU A 1 158 ? -5.119 6.591 -5.863 1.00 96.56 158 LEU A CA 1
ATOM 1138 C C . LEU A 1 158 ? -5.748 7.389 -7.015 1.00 96.56 158 LEU A C 1
ATOM 1140 O O . LEU A 1 158 ? -5.036 7.872 -7.894 1.00 96.56 158 LEU A O 1
ATOM 1144 N N . LEU A 1 159 ? -7.072 7.582 -6.995 1.00 96.56 159 LEU A N 1
ATOM 1145 C CA . LEU A 1 159 ? -7.780 8.376 -8.005 1.00 96.56 159 LEU A CA 1
ATOM 1146 C C . LEU A 1 159 ? -7.391 9.860 -7.965 1.00 96.56 159 LEU A C 1
ATOM 1148 O O . LEU A 1 159 ? -7.274 10.487 -9.015 1.00 96.56 159 LEU A O 1
ATOM 1152 N N . GLN A 1 160 ? -7.155 10.419 -6.775 1.00 96.00 160 GLN A N 1
ATOM 1153 C CA . GLN A 1 160 ? -6.681 11.798 -6.614 1.00 96.00 160 GLN A CA 1
ATOM 1154 C C . GLN A 1 160 ? -5.249 11.996 -7.125 1.00 96.00 160 GLN A C 1
ATOM 1156 O O . GLN A 1 160 ? -4.916 13.092 -7.570 1.00 96.00 160 GLN A O 1
ATOM 1161 N N . ARG A 1 161 ? -4.413 10.951 -7.099 1.00 94.19 161 ARG A N 1
ATOM 1162 C CA . ARG A 1 161 ? -3.048 10.975 -7.648 1.00 94.19 161 ARG A CA 1
ATOM 1163 C C . ARG A 1 161 ? -3.006 10.896 -9.177 1.00 94.19 161 ARG A C 1
ATOM 1165 O O . ARG A 1 161 ? -2.056 11.405 -9.761 1.00 94.19 161 ARG A O 1
ATOM 1172 N N . LEU A 1 162 ? -4.018 10.322 -9.839 1.00 93.62 162 LEU A N 1
ATOM 1173 C CA . LEU A 1 162 ? -4.004 10.112 -11.298 1.00 93.62 162 LEU A CA 1
ATOM 1174 C C . LEU A 1 162 ? -3.686 11.370 -12.129 1.00 93.62 162 LEU A C 1
ATOM 1176 O O . LEU A 1 162 ? -2.841 11.263 -13.015 1.00 93.62 162 LEU A O 1
ATOM 1180 N N . PRO A 1 163 ? -4.291 12.552 -11.884 1.00 92.06 163 PRO A N 1
ATOM 1181 C CA . PRO A 1 163 ? -3.991 13.742 -12.679 1.00 92.06 163 PRO A CA 1
ATOM 1182 C C . PRO A 1 163 ? -2.522 14.165 -12.598 1.00 92.06 163 PRO A C 1
ATOM 1184 O O . PRO A 1 163 ? -1.967 14.598 -13.599 1.00 92.06 163 PRO A O 1
ATOM 1187 N N . VAL A 1 164 ? -1.891 14.006 -11.430 1.00 90.75 164 VAL A N 1
ATOM 1188 C CA . VAL A 1 164 ? -0.473 14.340 -11.222 1.00 90.75 164 VAL A CA 1
ATOM 1189 C C . VAL A 1 164 ? 0.408 13.406 -12.053 1.00 90.75 164 VAL A C 1
ATOM 1191 O O . VAL A 1 164 ? 1.245 13.864 -12.821 1.00 90.75 164 VAL A O 1
ATOM 1194 N N . LEU A 1 165 ? 0.118 12.104 -12.007 1.00 88.38 165 LEU A N 1
ATOM 1195 C CA . LEU A 1 165 ? 0.876 11.077 -12.726 1.00 88.38 165 LEU A CA 1
ATOM 1196 C C . LEU A 1 165 ? 0.775 11.196 -14.253 1.00 88.38 165 LEU A C 1
ATOM 1198 O O . LEU A 1 165 ? 1.722 10.877 -14.965 1.00 88.38 165 LEU A O 1
ATOM 1202 N N . VAL A 1 166 ? -0.375 11.640 -14.770 1.00 87.94 166 VAL A N 1
ATOM 1203 C CA . VAL A 1 166 ? -0.566 11.865 -16.214 1.00 87.94 166 VAL A CA 1
ATOM 1204 C C . VAL A 1 166 ? 0.256 13.058 -16.706 1.00 87.94 166 VAL A C 1
ATOM 1206 O O . VAL A 1 166 ? 0.717 13.045 -17.843 1.00 87.94 166 VAL A O 1
ATOM 1209 N N . LEU A 1 167 ? 0.442 14.077 -15.864 1.00 85.25 167 LEU A N 1
ATOM 1210 C CA . LEU A 1 167 ? 1.248 15.251 -16.197 1.00 85.25 167 LEU A CA 1
ATOM 1211 C C . LEU A 1 167 ? 2.750 14.954 -16.096 1.00 85.25 167 LEU A C 1
ATOM 1213 O O . LEU A 1 167 ? 3.503 15.379 -16.965 1.00 85.25 167 LEU A O 1
ATOM 1217 N N . GLU A 1 168 ? 3.174 14.202 -15.078 1.00 81.00 168 GLU A N 1
ATOM 1218 C CA . GLU A 1 168 ? 4.582 13.831 -14.867 1.00 81.00 168 GLU A CA 1
ATOM 1219 C C . GLU A 1 168 ? 5.080 12.802 -15.896 1.00 81.00 168 GLU A C 1
ATOM 1221 O O . GLU A 1 168 ? 6.195 12.917 -16.391 1.00 81.00 168 GLU A O 1
ATOM 1226 N N . GLY A 1 169 ? 4.240 11.838 -16.289 1.00 67.38 169 GLY A N 1
ATOM 1227 C CA . GLY A 1 169 ? 4.584 10.825 -17.296 1.00 67.38 169 GLY A CA 1
ATOM 1228 C C . GLY A 1 169 ? 4.516 11.305 -18.753 1.00 67.38 169 GLY A C 1
ATOM 1229 O O . GLY A 1 169 ? 4.714 10.508 -19.668 1.00 67.38 169 GLY A O 1
ATOM 1230 N N . GLY A 1 170 ? 4.186 12.579 -18.990 1.00 56.44 170 GLY A N 1
ATOM 1231 C CA . GLY A 1 170 ? 4.018 13.152 -20.328 1.00 56.44 170 GLY A CA 1
ATOM 1232 C C . GLY A 1 170 ? 5.312 13.602 -21.016 1.00 56.44 170 GLY A C 1
ATOM 1233 O O . GLY A 1 170 ? 5.274 13.873 -22.215 1.00 56.44 170 GLY A O 1
ATOM 1234 N N . ASP A 1 171 ? 6.438 13.676 -20.299 1.00 53.28 171 ASP A N 1
ATOM 1235 C CA . ASP A 1 171 ? 7.680 14.283 -20.814 1.00 53.28 171 ASP A CA 1
ATOM 1236 C C . ASP A 1 171 ? 8.690 13.270 -21.395 1.00 53.28 171 ASP A C 1
ATOM 1238 O O . ASP A 1 171 ? 9.671 13.651 -22.027 1.00 53.28 171 ASP A O 1
ATOM 1242 N N . GLU A 1 172 ? 8.420 11.962 -21.300 1.00 54.88 172 GLU A N 1
ATOM 1243 C CA . GLU A 1 172 ? 9.222 10.917 -21.973 1.00 54.88 172 GLU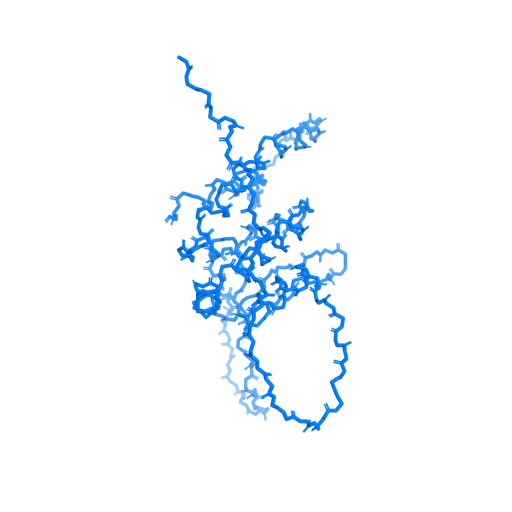 A CA 1
ATOM 1244 C C . GLU A 1 172 ? 8.743 10.621 -23.415 1.00 54.88 172 GLU A C 1
ATOM 1246 O O . GLU A 1 172 ? 9.124 9.637 -24.050 1.00 54.88 172 GLU A O 1
ATOM 1251 N N . GLY A 1 173 ? 7.892 11.489 -23.971 1.00 49.88 173 GLY A N 1
ATOM 1252 C CA . GLY A 1 173 ? 7.286 11.363 -25.298 1.00 49.88 173 GLY A CA 1
ATOM 1253 C C . GLY A 1 173 ? 8.047 12.106 -26.395 1.00 49.88 173 GLY A C 1
ATOM 1254 O O . GLY A 1 173 ? 7.521 13.054 -26.972 1.00 49.88 173 GLY A O 1
ATOM 1255 N N . GLY A 1 174 ? 9.266 11.663 -26.716 1.00 44.53 174 GLY A N 1
ATOM 1256 C CA . GLY A 1 174 ? 10.100 12.319 -27.728 1.00 44.53 174 GLY A CA 1
ATOM 1257 C C . GLY A 1 174 ? 11.023 11.423 -28.551 1.00 44.53 174 GLY A C 1
ATOM 1258 O O . GLY A 1 174 ? 11.937 11.948 -29.180 1.00 44.53 174 GLY A O 1
ATOM 1259 N N . GLN A 1 175 ? 10.837 10.100 -28.585 1.00 46.19 175 GLN A N 1
ATOM 1260 C CA . GLN A 1 175 ? 11.535 9.261 -29.565 1.00 46.19 175 GLN A CA 1
ATOM 1261 C C . GLN A 1 175 ? 10.677 8.070 -29.994 1.00 46.19 175 GLN A C 1
ATOM 1263 O O . GLN A 1 175 ? 10.528 7.068 -29.302 1.00 46.19 175 GLN A O 1
ATOM 1268 N N . GLN A 1 176 ? 10.094 8.222 -31.182 1.00 49.91 176 GLN A N 1
ATOM 1269 C CA . GLN A 1 176 ? 9.446 7.167 -31.947 1.00 49.91 176 GLN A CA 1
ATOM 1270 C C . GLN A 1 176 ? 10.450 6.041 -32.229 1.00 49.91 176 GLN A C 1
ATOM 1272 O O . GLN A 1 176 ? 11.216 6.110 -33.188 1.00 49.91 176 GLN A O 1
ATOM 1277 N N . ALA A 1 177 ? 10.414 4.972 -31.440 1.00 48.19 177 ALA A N 1
ATOM 1278 C CA . ALA A 1 177 ? 10.945 3.685 -31.864 1.00 48.19 177 ALA A CA 1
ATOM 1279 C C . ALA A 1 177 ? 9.861 2.969 -32.684 1.00 48.19 177 ALA A C 1
ATOM 1281 O O . ALA A 1 177 ? 9.080 2.165 -32.176 1.00 48.19 177 ALA A O 1
ATOM 1282 N N . GLN A 1 178 ? 9.786 3.300 -33.975 1.00 53.44 178 GLN A N 1
ATOM 1283 C CA . GLN A 1 178 ? 9.185 2.403 -34.957 1.00 53.44 178 GLN A CA 1
ATOM 1284 C C . GLN A 1 178 ? 9.997 1.103 -34.984 1.00 53.44 178 GLN A C 1
ATOM 1286 O O . GLN A 1 178 ? 11.192 1.122 -35.266 1.00 53.44 178 GLN A O 1
ATOM 1291 N N . GLY A 1 179 ? 9.328 -0.025 -34.749 1.00 49.94 179 GLY A N 1
ATOM 1292 C CA . GLY A 1 179 ? 9.815 -1.335 -35.174 1.00 49.94 179 GLY A CA 1
ATOM 1293 C C . GLY A 1 179 ? 10.499 -2.172 -34.098 1.00 49.94 179 GLY A C 1
ATOM 1294 O O . GLY A 1 179 ? 11.705 -2.395 -34.152 1.00 49.94 179 GLY A O 1
ATOM 1295 N N . ARG A 1 180 ? 9.705 -2.756 -33.197 1.00 43.91 180 ARG A N 1
ATOM 1296 C CA . ARG A 1 180 ? 9.979 -4.112 -32.702 1.00 43.91 180 ARG A CA 1
ATOM 1297 C C . ARG A 1 180 ? 8.695 -4.754 -32.180 1.00 43.91 180 ARG A C 1
ATOM 1299 O O . ARG A 1 180 ? 8.334 -4.629 -31.018 1.00 43.91 180 ARG A O 1
ATOM 1306 N N . GLU A 1 181 ? 7.991 -5.429 -33.082 1.00 49.12 181 GLU A N 1
ATOM 1307 C CA . GLU A 1 181 ? 7.033 -6.473 -32.723 1.00 49.12 181 GLU A CA 1
ATOM 1308 C C . GLU A 1 181 ? 7.841 -7.624 -32.113 1.00 49.12 181 GLU A C 1
ATOM 1310 O O . GLU A 1 181 ? 8.511 -8.381 -32.814 1.00 49.12 181 GLU A O 1
ATOM 1315 N N . GLY A 1 182 ? 7.886 -7.671 -30.788 1.00 43.97 182 GLY A N 1
ATOM 1316 C CA . GLY A 1 182 ? 8.681 -8.634 -30.042 1.00 43.97 182 GLY A CA 1
ATOM 1317 C C . GLY A 1 182 ? 8.367 -8.530 -28.562 1.00 43.97 182 GLY A C 1
ATOM 1318 O O . GLY A 1 182 ? 9.175 -8.020 -27.805 1.00 43.97 182 GLY A O 1
ATOM 1319 N N . GLU A 1 183 ? 7.142 -8.917 -28.210 1.00 50.78 183 GLU A N 1
ATOM 1320 C CA . GLU A 1 183 ? 6.810 -9.713 -27.023 1.00 50.78 183 GLU A CA 1
ATOM 1321 C C . GLU A 1 183 ? 7.753 -9.584 -25.804 1.00 50.78 183 GLU A C 1
ATOM 1323 O O . GLU A 1 183 ? 8.354 -10.556 -25.365 1.00 50.78 183 GLU A O 1
ATOM 1328 N N . GLU A 1 184 ? 7.842 -8.397 -25.204 1.00 42.91 184 GLU A N 1
ATOM 1329 C CA . GLU A 1 184 ? 8.284 -8.237 -23.816 1.00 42.91 184 GLU A CA 1
ATOM 1330 C C . GLU A 1 184 ? 7.250 -7.374 -23.095 1.00 42.91 184 GLU A C 1
ATOM 1332 O O . GLU A 1 184 ? 6.951 -6.248 -23.494 1.00 42.91 184 GLU A O 1
ATOM 1337 N N . GLY A 1 185 ? 6.602 -7.985 -22.100 1.00 46.44 185 GLY A N 1
ATOM 1338 C CA . GLY A 1 185 ? 5.410 -7.487 -21.426 1.00 46.44 185 GLY A CA 1
ATOM 1339 C C . GLY A 1 185 ? 5.554 -6.044 -20.970 1.00 46.44 185 GLY A C 1
ATOM 1340 O O . GLY A 1 185 ? 6.239 -5.764 -19.990 1.00 46.44 185 GLY A O 1
ATOM 1341 N N . GLY A 1 186 ? 4.856 -5.146 -21.666 1.00 49.03 186 GLY A N 1
ATOM 1342 C CA . GLY A 1 186 ? 4.694 -3.763 -21.255 1.00 49.03 186 GLY A CA 1
ATOM 1343 C C . GLY A 1 186 ? 4.059 -3.727 -19.874 1.00 49.03 186 GLY A C 1
ATOM 1344 O O . GLY A 1 186 ? 2.842 -3.874 -19.740 1.00 49.03 186 GLY A O 1
ATOM 1345 N N . ALA A 1 187 ? 4.887 -3.550 -18.846 1.00 60.75 187 ALA A N 1
ATOM 1346 C CA . ALA A 1 187 ? 4.427 -3.061 -17.563 1.00 60.75 187 ALA A CA 1
ATOM 1347 C C . ALA A 1 187 ? 3.687 -1.757 -17.874 1.00 60.75 187 ALA A C 1
ATOM 1349 O O . ALA A 1 187 ? 4.283 -0.793 -18.354 1.00 60.75 187 ALA A O 1
ATOM 1350 N N . GLY A 1 188 ? 2.357 -1.792 -17.768 1.00 72.31 188 GLY A N 1
ATOM 1351 C CA . GLY A 1 188 ? 1.521 -0.655 -18.127 1.00 72.31 188 GLY A CA 1
ATOM 1352 C C . GLY A 1 188 ? 1.973 0.585 -17.362 1.00 72.31 188 GLY A C 1
ATOM 1353 O O . GLY A 1 188 ? 2.502 0.477 -16.258 1.00 72.31 188 GLY A O 1
ATOM 1354 N N . SER A 1 189 ? 1.749 1.766 -17.933 1.00 88.62 189 SER A N 1
ATOM 1355 C CA . SER A 1 189 ? 2.011 3.021 -17.226 1.00 88.62 189 SER A CA 1
ATOM 1356 C C . SER A 1 189 ? 1.369 3.006 -15.830 1.00 88.62 189 SER A C 1
ATOM 1358 O O . SER A 1 189 ? 0.312 2.396 -15.638 1.00 88.62 189 SER A O 1
ATOM 1360 N N . VAL A 1 190 ? 1.973 3.689 -14.849 1.00 91.50 190 VAL A N 1
ATOM 1361 C CA . VAL A 1 190 ? 1.460 3.737 -13.462 1.00 91.50 190 VAL A CA 1
ATOM 1362 C C . VAL A 1 190 ? -0.042 4.074 -13.405 1.00 91.50 190 VAL A C 1
ATOM 1364 O O . VAL A 1 190 ? -0.774 3.357 -12.717 1.00 91.50 190 VAL A O 1
ATOM 1367 N N . PRO A 1 191 ? -0.570 5.055 -14.174 1.00 92.88 191 PRO A N 1
ATOM 1368 C CA . PRO A 1 191 ? -2.013 5.287 -14.256 1.00 92.88 191 PRO A CA 1
ATOM 1369 C C . PRO A 1 191 ? -2.811 4.060 -14.722 1.00 92.88 191 PRO A C 1
ATOM 1371 O O . PRO A 1 191 ? -3.847 3.733 -14.141 1.00 92.88 191 PRO A O 1
ATOM 1374 N N . GLY A 1 192 ? -2.326 3.350 -15.745 1.00 92.62 192 GLY A N 1
ATOM 1375 C CA . GLY A 1 192 ? -2.942 2.118 -16.238 1.00 92.62 192 GLY A CA 1
ATOM 1376 C C . GLY A 1 192 ? -2.953 1.011 -15.183 1.00 92.62 192 GLY A C 1
ATOM 1377 O O . GLY A 1 192 ? -3.972 0.338 -15.002 1.00 92.62 192 GLY A O 1
ATOM 1378 N N . LEU A 1 193 ? -1.863 0.868 -14.426 1.00 93.06 193 LEU A N 1
ATOM 1379 C CA . LEU A 1 193 ? -1.780 -0.084 -13.321 1.00 93.06 193 LEU A CA 1
ATOM 1380 C C . LEU A 1 193 ? -2.757 0.261 -12.198 1.00 93.06 193 LEU A C 1
ATOM 1382 O O . LEU A 1 193 ? -3.463 -0.639 -11.745 1.00 93.06 193 LEU A O 1
ATOM 1386 N N . ILE A 1 194 ? -2.870 1.530 -11.795 1.00 94.31 194 ILE A N 1
ATOM 1387 C CA . ILE A 1 194 ? -3.848 1.980 -10.790 1.00 94.31 194 ILE A CA 1
ATOM 1388 C C . ILE A 1 194 ? -5.270 1.599 -11.214 1.00 94.31 194 ILE A C 1
ATOM 1390 O O . ILE A 1 194 ? -6.000 0.965 -10.450 1.00 94.31 194 ILE A O 1
ATOM 1394 N N . LEU A 1 195 ? -5.651 1.929 -12.451 1.00 94.50 195 LEU A N 1
ATOM 1395 C CA . LEU A 1 195 ? -6.980 1.613 -12.978 1.00 94.50 195 LEU A CA 1
ATOM 1396 C C . LEU A 1 195 ? -7.229 0.100 -13.038 1.00 94.50 195 LEU A C 1
ATOM 1398 O O . LEU A 1 195 ? -8.342 -0.355 -12.771 1.00 94.50 195 LEU A O 1
ATOM 1402 N N . SER A 1 196 ? -6.194 -0.693 -13.330 1.00 93.31 196 SER A N 1
ATOM 1403 C CA . SER A 1 196 ? -6.302 -2.154 -13.325 1.00 93.31 196 SER A CA 1
ATOM 1404 C C . SER A 1 196 ? -6.596 -2.728 -11.932 1.00 93.31 196 SER A C 1
ATOM 1406 O O . SER A 1 196 ? -7.341 -3.707 -11.837 1.00 93.31 196 SER A O 1
ATOM 1408 N N . GLN A 1 197 ? -6.100 -2.094 -10.858 1.00 92.75 197 GLN A N 1
ATOM 1409 C CA . GLN A 1 197 ? -6.385 -2.529 -9.485 1.00 92.75 197 GLN A CA 1
ATOM 1410 C C . GLN A 1 197 ? -7.845 -2.270 -9.096 1.00 92.75 197 GLN A C 1
ATOM 1412 O O . GLN A 1 197 ? -8.452 -3.100 -8.426 1.00 92.75 197 GLN A O 1
ATOM 1417 N N . LEU A 1 198 ? -8.423 -1.150 -9.542 1.00 92.94 198 LEU A N 1
ATOM 1418 C CA . LEU A 1 198 ? -9.780 -0.718 -9.173 1.00 92.94 198 LEU A CA 1
ATOM 1419 C C . LEU A 1 198 ? -10.897 -1.458 -9.924 1.00 92.94 198 LEU A C 1
ATOM 1421 O O . LEU A 1 198 ? -12.062 -1.369 -9.549 1.00 92.94 198 LEU A O 1
ATOM 1425 N N . ARG A 1 199 ? -10.573 -2.190 -10.995 1.00 89.44 199 ARG A N 1
ATOM 1426 C CA . ARG A 1 199 ? -11.571 -2.871 -11.837 1.00 89.44 199 ARG A CA 1
ATOM 1427 C C . ARG A 1 199 ? -12.232 -4.084 -11.159 1.00 89.44 199 ARG A C 1
ATOM 1429 O O . ARG A 1 199 ? -13.300 -4.503 -11.597 1.00 89.44 199 ARG A O 1
ATOM 1436 N N . TRP A 1 200 ? -11.599 -4.668 -10.141 1.00 74.19 200 TRP A N 1
ATOM 1437 C CA . TRP A 1 200 ? -11.980 -5.972 -9.570 1.00 74.19 200 TRP A CA 1
ATOM 1438 C C . TRP A 1 200 ? -12.126 -5.970 -8.042 1.00 74.19 200 TRP A C 1
ATOM 1440 O O . TRP A 1 200 ? -12.052 -7.033 -7.423 1.00 74.19 200 TRP A O 1
ATOM 1450 N N . THR A 1 201 ? -12.270 -4.788 -7.446 1.00 66.38 201 THR A N 1
ATOM 1451 C CA . THR A 1 201 ? -12.463 -4.566 -6.002 1.00 66.38 201 THR A CA 1
ATOM 1452 C C . THR A 1 201 ? -13.907 -4.225 -5.706 1.00 66.38 201 THR A C 1
ATOM 1454 O O . THR A 1 201 ? -14.438 -4.740 -4.702 1.00 66.38 201 THR A O 1
#

Radius of gyration: 22.25 Å; Cα contacts (8 Å, |Δi|>4): 163;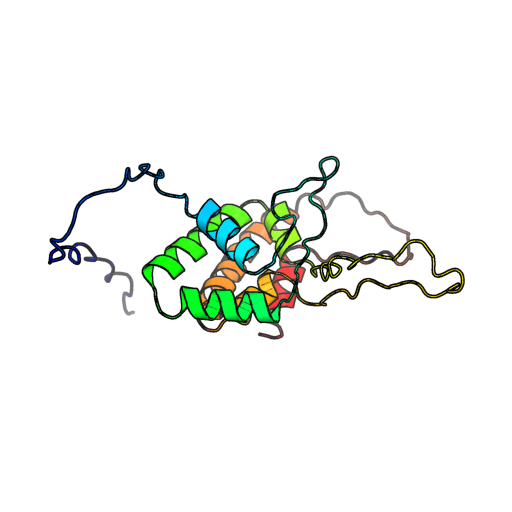 chains: 1; bounding box: 49×66×74 Å

Mean predicted aligned error: 12.6 Å

Solvent-accessible surface area (backbone atoms only — not comparable to full-atom values): 12757 Å² total; per-residue (Å²): 139,85,85,86,84,83,81,88,81,86,89,84,81,88,86,88,86,90,83,90,82,88,86,91,71,90,71,75,80,70,70,86,74,51,39,46,58,50,29,53,52,50,44,41,75,23,36,41,42,52,87,89,46,61,62,92,86,38,78,53,78,40,26,26,63,40,68,70,51,27,35,53,47,50,42,71,60,38,68,83,32,67,68,59,34,50,42,34,51,51,7,47,53,63,58,43,64,45,64,69,52,37,45,56,36,56,38,60,21,38,44,44,75,74,79,77,80,66,83,64,92,78,80,87,82,81,89,82,77,86,80,72,70,56,64,63,76,45,16,57,52,45,44,48,42,69,26,78,91,40,22,64,67,52,51,52,51,55,60,68,44,40,67,57,53,58,61,67,66,53,76,81,76,80,73,89,78,81,85,74,96,68,97,66,86,74,76,61,57,62,65,56,40,55,54,61,52,65,75,80,106

Organism: Gonium pectorale (NCBI:txid33097)

pLDDT: mean 77.11, std 21.13, range [40.84, 98.31]

Sequence (201 aa):
MADWRSGLHDISNLNAAHGRGRSGGGKSQQAPQSDAELFIGMIEAGGVRCWGVEHGGVAGMLEVVDPRQLRRHLEGRLQSDAALRRRWLEGLQTVCEDLDTLHRALLPMALAAPPSVGSVPGSAGGMGGGGGGGSCGDSLIRCILSVACLQTPVASWLLQRLPVLVLEGGDEGGQQAQGREGEEGGAGSVPGLILSQLRWT

Foldseek 3Di:
DDDPPPDDDDPPDDDDDDDDDDDDDPPPPPDPQALLNLLVVLQVVLAKDQLPPDDPNQRDAIEGQDLVSSLCSCLVVCVVDVVSVVSNVVSVCVQVVDPSSLLRQLDFHFHDDDPPPDPDPPPPDDDDDDPPRDGPRDGNLLSQLVRVVRVVVSLVVLVVCLVVQVVVVPPVPDDDPPDDPDDDDPSDRSSVSSVVSVPPD

InterPro domains:
  IPR029448 Fanconi anaemia protein FANCD2 [PTHR32086] (27-200)